Protein AF-A0A1S4D1E3-F1 (afdb_monomer)

Solvent-accessible surface area (backbone atoms only — not comparable to full-atom values): 11260 Å² total; per-residue (Å²): 138,87,89,73,85,88,54,98,86,65,47,96,82,46,50,74,61,60,46,76,24,39,40,33,31,62,68,46,58,66,89,50,59,44,69,70,51,46,42,59,69,38,51,84,65,31,48,71,73,46,65,38,72,46,28,68,67,60,74,40,59,63,40,41,38,34,35,25,40,30,53,71,85,51,87,80,72,60,55,46,78,46,76,47,86,46,100,89,50,77,79,43,66,49,73,46,51,48,44,79,45,75,76,74,40,61,14,85,77,67,33,38,72,74,34,40,62,93,70,32,65,71,57,53,49,54,55,49,53,56,53,51,54,55,58,54,51,66,70,70,60,83,69,88,90,90,78,75,79,67,60,54,59,53,50,52,51,52,53,53,49,51,53,50,52,51,51,50,54,50,52,49,52,54,51,52,51,51,53,51,53,52,54,53,57,65,70,77,111

Structure (mmCIF, N/CA/C/O backbone):
data_AF-A0A1S4D1E3-F1
#
_entry.id   AF-A0A1S4D1E3-F1
#
loop_
_atom_site.group_PDB
_atom_site.id
_atom_site.type_symbol
_atom_site.label_atom_id
_atom_site.label_alt_id
_atom_site.label_comp_id
_atom_site.label_asym_id
_atom_site.label_entity_id
_atom_site.label_seq_id
_atom_site.pdbx_PDB_ins_code
_atom_site.Cartn_x
_atom_site.Cartn_y
_atom_site.Cartn_z
_atom_site.occupancy
_atom_site.B_iso_or_equiv
_atom_site.auth_seq_id
_atom_site.auth_comp_id
_atom_site.auth_asym_id
_atom_site.auth_atom_id
_atom_site.pdbx_PDB_model_num
ATOM 1 N N . MET A 1 1 ? -21.454 0.440 -0.314 1.00 50.47 1 MET A N 1
ATOM 2 C CA . MET A 1 1 ? -21.337 -1.008 -0.046 1.00 50.47 1 MET A CA 1
ATOM 3 C C . MET A 1 1 ? -19.889 -1.400 -0.299 1.00 50.47 1 MET A C 1
ATOM 5 O O . MET A 1 1 ? -19.386 -1.075 -1.365 1.00 50.47 1 MET A O 1
ATOM 9 N N . TRP A 1 2 ? -19.190 -1.953 0.695 1.00 66.94 2 TRP A N 1
ATOM 10 C CA . TRP A 1 2 ? -17.788 -2.373 0.569 1.00 66.94 2 TRP A CA 1
ATOM 11 C C . TRP A 1 2 ? -17.747 -3.877 0.287 1.00 66.94 2 TRP A C 1
ATOM 13 O O . TRP A 1 2 ? -18.394 -4.641 1.000 1.00 66.94 2 TRP A O 1
ATOM 23 N N . LEU A 1 3 ? -17.029 -4.293 -0.756 1.00 74.62 3 LEU A N 1
ATOM 24 C CA . LEU A 1 3 ? -16.834 -5.704 -1.090 1.00 74.62 3 LEU A CA 1
ATOM 25 C C . LEU A 1 3 ? -15.517 -6.169 -0.465 1.00 74.62 3 LEU A C 1
ATOM 27 O O . LEU A 1 3 ? -14.468 -5.582 -0.725 1.00 74.62 3 LEU A O 1
ATOM 31 N N . GLN A 1 4 ? -15.579 -7.207 0.366 1.00 76.88 4 GLN A N 1
ATOM 32 C CA . GLN A 1 4 ? -14.405 -7.823 0.983 1.00 76.88 4 GLN A CA 1
ATOM 33 C C . GLN A 1 4 ? -14.234 -9.263 0.503 1.00 76.88 4 GLN A C 1
ATOM 35 O O . GLN A 1 4 ? -15.207 -9.923 0.136 1.00 76.88 4 GLN A O 1
ATOM 40 N N . LYS A 1 5 ? -12.987 -9.742 0.505 1.00 77.38 5 LYS A N 1
ATOM 41 C CA . LYS A 1 5 ? -12.663 -11.128 0.166 1.00 77.38 5 LYS A CA 1
ATOM 42 C C . LYS A 1 5 ? -13.384 -12.063 1.139 1.00 77.38 5 LYS A C 1
ATOM 44 O O . LYS A 1 5 ? -13.305 -11.872 2.352 1.00 77.38 5 LYS A O 1
ATOM 49 N N . TRP A 1 6 ? -14.088 -13.058 0.608 1.00 83.25 6 TRP A N 1
ATOM 50 C CA . TRP A 1 6 ? -14.742 -14.064 1.437 1.00 83.25 6 TRP A CA 1
ATOM 51 C C . TRP A 1 6 ? -13.693 -14.848 2.238 1.00 83.25 6 TRP A C 1
ATOM 53 O O . TRP A 1 6 ? -12.629 -15.188 1.718 1.00 83.25 6 TRP A O 1
ATOM 63 N N . SER A 1 7 ? -13.987 -15.116 3.510 1.00 78.19 7 SER A N 1
ATOM 64 C CA . SER A 1 7 ? -13.165 -15.973 4.364 1.00 78.19 7 SER A CA 1
ATOM 65 C C . SER A 1 7 ? -14.058 -16.802 5.293 1.00 78.19 7 SER A C 1
ATOM 67 O O . SER A 1 7 ? -15.125 -16.321 5.674 1.00 78.19 7 SER A O 1
ATOM 69 N N . PRO A 1 8 ? -13.639 -18.009 5.712 1.00 85.06 8 PRO A N 1
ATOM 70 C CA . PRO A 1 8 ? -14.416 -18.830 6.647 1.00 85.06 8 PRO A CA 1
ATOM 71 C C . PRO A 1 8 ? -14.658 -18.148 8.002 1.00 85.06 8 PRO A C 1
ATOM 73 O O . PRO A 1 8 ? -15.680 -18.365 8.639 1.00 85.06 8 PRO A O 1
ATOM 76 N N . ASN A 1 9 ? -13.736 -17.273 8.415 1.00 82.56 9 ASN A N 1
ATOM 77 C CA . ASN A 1 9 ? -13.803 -16.506 9.662 1.00 82.56 9 ASN A CA 1
ATOM 78 C C . ASN A 1 9 ? -14.479 -15.134 9.479 1.00 82.56 9 ASN A C 1
ATOM 80 O O . ASN A 1 9 ? -14.224 -14.205 10.250 1.00 82.56 9 ASN A O 1
ATOM 84 N N . PHE A 1 10 ? -15.290 -14.974 8.432 1.00 81.62 10 PHE A N 1
ATOM 85 C CA . PHE A 1 10 ? -15.967 -13.723 8.120 1.00 81.62 10 PHE A CA 1
ATOM 86 C C . PHE A 1 10 ? -16.966 -13.344 9.218 1.00 81.62 10 PHE A C 1
ATOM 88 O O . PHE A 1 10 ? -17.857 -14.115 9.569 1.00 81.62 10 PHE A O 1
ATOM 95 N N . LYS A 1 11 ? -16.842 -12.116 9.726 1.00 82.12 11 LYS A N 1
ATOM 96 C CA . LYS A 1 11 ? -17.776 -11.527 10.687 1.00 82.12 11 LYS A CA 1
ATOM 97 C C . LYS A 1 11 ? -18.456 -10.326 10.031 1.00 82.12 11 LYS A C 1
ATOM 99 O O . LYS A 1 11 ? -17.757 -9.366 9.736 1.00 82.12 11 LYS A O 1
ATOM 104 N N . PRO A 1 12 ? -19.788 -10.307 9.843 1.00 81.56 12 PRO A N 1
ATOM 105 C CA . PRO A 1 12 ? -20.487 -9.172 9.219 1.00 81.56 12 PRO A CA 1
ATOM 106 C C . PRO A 1 12 ? -20.263 -7.837 9.955 1.00 81.56 12 PRO A C 1
ATOM 108 O O . PRO A 1 12 ? -20.281 -6.747 9.373 1.00 81.56 12 PRO A O 1
ATOM 111 N N . GLU A 1 13 ? -20.027 -7.926 11.261 1.00 84.31 13 GLU A N 1
ATOM 112 C CA . GLU A 1 13 ? -19.802 -6.793 12.154 1.00 84.31 13 GLU A CA 1
ATOM 113 C C . GLU A 1 13 ? -18.415 -6.162 12.004 1.00 84.31 13 GLU A C 1
ATOM 115 O O . GLU A 1 13 ? -18.232 -5.010 12.382 1.00 84.31 13 GLU A O 1
ATOM 120 N N . GLU A 1 14 ? -17.456 -6.840 11.372 1.00 85.44 14 GLU A N 1
ATOM 121 C CA . GLU A 1 14 ? -16.070 -6.386 11.241 1.00 85.44 14 GLU A CA 1
ATOM 122 C C . GLU A 1 14 ? -15.642 -6.427 9.770 1.00 85.44 14 GLU A C 1
ATOM 124 O O . GLU A 1 14 ? -16.021 -7.308 9.004 1.00 85.44 14 GLU A O 1
ATOM 129 N N . ASP A 1 15 ? -14.865 -5.441 9.351 1.00 87.12 15 ASP A N 1
ATOM 130 C CA . ASP A 1 15 ? -14.251 -5.433 8.032 1.00 87.12 15 ASP A CA 1
ATOM 131 C C . ASP A 1 15 ? -12.804 -5.906 8.174 1.00 87.12 15 ASP A C 1
ATOM 133 O O . ASP A 1 15 ? -12.108 -5.556 9.133 1.00 87.12 15 ASP A O 1
ATOM 137 N N . LEU A 1 16 ? -12.321 -6.679 7.200 1.00 88.31 16 LEU A N 1
ATOM 138 C CA . LEU A 1 16 ? -10.915 -7.061 7.174 1.00 88.31 16 LEU A CA 1
ATOM 139 C C . LEU A 1 16 ? -10.019 -5.812 7.050 1.00 88.31 16 LEU A C 1
ATOM 141 O O . LEU A 1 16 ? -10.299 -4.924 6.242 1.00 88.31 16 LEU A O 1
ATOM 145 N N . PRO A 1 17 ? -8.885 -5.754 7.771 1.00 88.75 17 PRO A N 1
ATOM 146 C CA . PRO A 1 17 ? -7.928 -4.652 7.669 1.00 88.75 17 PRO A CA 1
ATOM 147 C C . PRO A 1 17 ? -7.098 -4.691 6.374 1.00 88.75 17 PRO A C 1
ATOM 149 O O . PRO A 1 17 ? -6.057 -4.043 6.285 1.00 88.75 17 PRO A O 1
ATOM 152 N N . VAL A 1 18 ? -7.512 -5.486 5.390 1.00 90.56 18 VAL A N 1
ATOM 153 C CA . VAL A 1 18 ? -6.832 -5.654 4.109 1.00 90.56 18 VAL A CA 1
ATOM 154 C C . VAL A 1 18 ? -7.661 -4.960 3.045 1.00 90.56 18 VAL A C 1
ATOM 156 O O . VAL A 1 18 ? -8.861 -5.212 2.928 1.00 90.56 18 VAL A O 1
ATOM 159 N N . ALA A 1 19 ? -7.024 -4.088 2.271 1.00 91.62 19 ALA A N 1
ATOM 160 C CA . ALA A 1 19 ? -7.696 -3.375 1.199 1.00 91.62 19 ALA A CA 1
ATOM 161 C C . ALA A 1 19 ? -6.838 -3.308 -0.068 1.00 91.62 19 ALA A C 1
ATOM 163 O O . ALA A 1 19 ? -5.624 -3.102 0.018 1.00 91.62 19 ALA A O 1
ATOM 164 N N . PRO A 1 20 ? -7.459 -3.428 -1.253 1.00 93.19 20 PRO A N 1
ATOM 165 C CA . PRO A 1 20 ? -6.758 -3.223 -2.506 1.00 93.19 20 PRO A CA 1
ATOM 166 C C . PRO A 1 20 ? -6.478 -1.728 -2.705 1.00 93.19 20 PRO A C 1
ATOM 168 O O . PRO A 1 20 ? -7.404 -0.924 -2.795 1.00 93.19 20 PRO A O 1
ATOM 171 N N . THR A 1 21 ? -5.203 -1.373 -2.810 1.00 94.31 21 THR A N 1
ATOM 172 C CA . THR A 1 21 ? -4.711 -0.000 -2.983 1.00 94.31 21 THR A CA 1
ATOM 173 C C . THR A 1 21 ? -3.878 0.091 -4.255 1.00 94.31 21 THR A C 1
ATOM 175 O O . THR A 1 21 ? -3.204 -0.869 -4.630 1.00 94.31 21 THR A O 1
ATOM 178 N N . TRP A 1 22 ? -3.922 1.234 -4.936 1.00 96.06 22 TRP A N 1
ATOM 179 C CA . TRP A 1 22 ? -3.039 1.488 -6.068 1.00 96.06 22 TRP A CA 1
ATOM 180 C C . TRP A 1 22 ? -1.681 1.981 -5.574 1.00 96.06 22 TRP A C 1
ATOM 182 O O . TRP A 1 22 ? -1.606 2.975 -4.858 1.00 96.06 22 TRP A O 1
ATOM 192 N N . VAL A 1 23 ? -0.619 1.293 -5.974 1.00 96.62 23 VAL A N 1
ATOM 193 C CA . VAL A 1 23 ? 0.774 1.670 -5.738 1.00 96.62 23 VAL A CA 1
ATOM 194 C C . VAL A 1 23 ? 1.381 2.107 -7.064 1.00 96.62 23 VAL A C 1
ATOM 196 O O . VAL A 1 23 ? 1.245 1.426 -8.081 1.00 96.62 23 VAL A O 1
ATOM 199 N N . LEU A 1 24 ? 2.006 3.273 -7.055 1.00 95.88 24 LEU A N 1
ATOM 200 C CA . LEU A 1 24 ? 2.626 3.923 -8.193 1.00 95.88 24 LEU A CA 1
ATOM 201 C C . LEU A 1 24 ? 4.143 3.898 -7.989 1.00 95.88 24 LEU A C 1
ATOM 203 O O . LEU A 1 24 ? 4.648 4.237 -6.918 1.00 95.88 24 LEU A O 1
ATOM 207 N N . LEU A 1 25 ? 4.851 3.506 -9.042 1.00 95.31 25 LEU A N 1
ATOM 208 C CA . LEU A 1 25 ? 6.304 3.408 -9.132 1.00 95.31 25 LEU A CA 1
ATOM 209 C C . LEU A 1 25 ? 6.790 4.430 -10.172 1.00 95.31 25 LEU A C 1
ATOM 211 O O . LEU A 1 25 ? 6.942 4.089 -11.352 1.00 95.31 25 LEU A O 1
ATOM 215 N N . PRO A 1 26 ? 6.948 5.710 -9.790 1.00 94.69 26 PRO A N 1
ATOM 216 C CA . PRO A 1 26 ? 7.454 6.733 -10.696 1.00 94.69 26 PRO A CA 1
ATOM 217 C C . PRO A 1 26 ? 8.922 6.467 -11.041 1.00 94.69 26 PRO A C 1
ATOM 219 O O . PRO A 1 26 ? 9.716 6.128 -10.164 1.00 94.69 26 PRO A O 1
ATOM 222 N N . GLY A 1 27 ? 9.284 6.638 -12.313 1.00 92.12 27 GLY A N 1
ATOM 223 C CA . GLY A 1 27 ? 10.670 6.507 -12.774 1.00 92.12 27 GLY A CA 1
ATOM 224 C C . GLY A 1 27 ? 11.228 5.082 -12.756 1.00 92.12 27 GLY A C 1
ATOM 225 O O . GLY A 1 27 ? 12.433 4.915 -12.918 1.00 92.12 27 GLY A O 1
ATOM 226 N N . LEU A 1 28 ? 10.381 4.060 -12.580 1.00 92.50 28 LEU A N 1
ATOM 227 C CA . LEU A 1 28 ? 10.820 2.669 -12.651 1.00 92.50 28 LEU A CA 1
ATOM 228 C C . LEU A 1 28 ? 11.380 2.375 -14.058 1.00 92.50 28 LEU A C 1
ATOM 230 O O . LEU A 1 28 ? 10.671 2.642 -15.036 1.00 92.50 28 LEU A O 1
ATOM 234 N N . PRO A 1 29 ? 12.592 1.804 -14.194 1.00 90.31 29 PRO A N 1
ATOM 235 C CA . PRO A 1 29 ? 13.171 1.464 -15.487 1.00 90.31 29 PRO A CA 1
ATOM 236 C C . PRO A 1 29 ? 12.239 0.582 -16.316 1.00 90.31 29 PRO A C 1
ATOM 238 O O . PRO A 1 29 ? 11.683 -0.394 -15.817 1.00 90.31 29 PRO A O 1
ATOM 241 N N . PHE A 1 30 ? 12.095 0.900 -17.602 1.00 89.00 30 PHE A N 1
ATOM 242 C CA . PHE A 1 30 ? 11.110 0.267 -18.485 1.00 89.00 30 PHE A CA 1
ATOM 243 C C . PHE A 1 30 ? 11.221 -1.266 -18.555 1.00 89.00 30 PHE A C 1
ATOM 245 O O . PHE A 1 30 ? 10.211 -1.967 -18.589 1.00 89.00 30 PHE A O 1
ATOM 252 N N . HIS A 1 31 ? 12.441 -1.810 -18.515 1.00 88.62 31 HIS A N 1
ATOM 253 C CA . HIS A 1 31 ? 12.672 -3.258 -18.523 1.00 88.62 31 HIS A CA 1
ATOM 254 C C . HIS A 1 31 ? 12.114 -3.963 -17.266 1.00 88.62 31 HIS A C 1
ATOM 256 O O . HIS A 1 31 ? 11.741 -5.136 -17.324 1.00 88.62 31 HIS A O 1
ATOM 262 N N . MET A 1 32 ? 11.965 -3.235 -16.152 1.00 89.94 32 MET A N 1
ATOM 263 C CA . MET A 1 32 ? 11.408 -3.733 -14.890 1.00 89.94 32 MET A CA 1
ATOM 264 C C . MET A 1 32 ? 9.881 -3.615 -14.805 1.00 89.94 32 MET A C 1
ATOM 266 O O . MET A 1 32 ? 9.303 -3.955 -13.778 1.00 89.94 32 MET A O 1
ATOM 270 N N . HIS A 1 33 ? 9.187 -3.17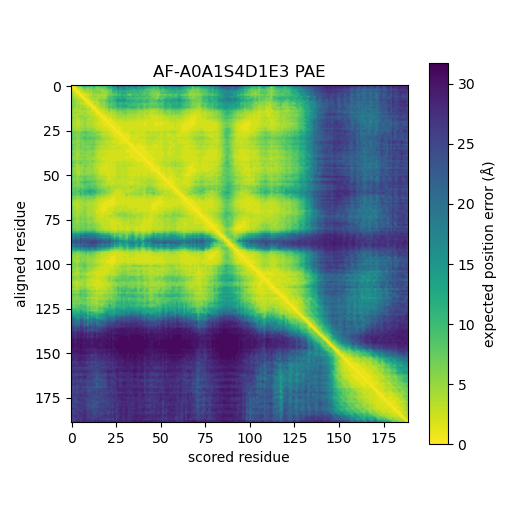3 -15.861 1.00 90.88 33 HIS A N 1
ATOM 271 C CA . HIS A 1 33 ? 7.714 -3.082 -15.864 1.00 90.88 33 HIS A CA 1
ATOM 272 C C . HIS A 1 33 ? 7.026 -4.450 -15.998 1.00 90.88 33 HIS A C 1
ATOM 274 O O . HIS A 1 33 ? 5.801 -4.549 -15.947 1.00 90.88 33 HIS A O 1
ATOM 280 N N . THR A 1 34 ? 7.804 -5.521 -16.148 1.00 91.12 34 THR A N 1
ATOM 281 C CA . THR A 1 34 ? 7.302 -6.894 -16.217 1.00 91.12 34 THR A CA 1
ATOM 282 C C . THR A 1 34 ? 6.732 -7.341 -14.870 1.00 91.12 34 THR A C 1
ATOM 284 O O . THR A 1 34 ? 7.307 -7.066 -13.816 1.00 91.12 34 THR A O 1
ATOM 287 N N . TRP A 1 35 ? 5.640 -8.112 -14.906 1.00 92.75 35 TRP A N 1
ATOM 288 C CA . TRP A 1 35 ? 4.960 -8.639 -13.716 1.00 92.75 35 TRP A CA 1
ATOM 289 C C . TRP A 1 35 ? 5.908 -9.266 -12.683 1.00 92.75 35 TRP A C 1
ATOM 291 O O . TRP A 1 35 ? 5.752 -9.020 -11.491 1.00 92.75 35 TRP A O 1
ATOM 301 N N . ASN A 1 36 ? 6.917 -10.022 -13.126 1.00 92.62 36 ASN A N 1
ATOM 302 C CA . ASN A 1 36 ? 7.860 -10.702 -12.236 1.00 92.62 36 ASN A CA 1
ATOM 303 C C . ASN A 1 36 ? 8.672 -9.724 -11.373 1.00 92.62 36 ASN A C 1
ATOM 305 O O . ASN A 1 36 ? 8.719 -9.896 -10.157 1.00 92.62 36 ASN A O 1
ATOM 309 N N . TYR A 1 37 ? 9.252 -8.681 -11.974 1.00 92.19 37 TYR A N 1
ATOM 310 C CA . TYR A 1 37 ? 10.031 -7.672 -11.247 1.00 92.19 37 TYR A CA 1
ATOM 311 C C . TYR A 1 37 ? 9.145 -6.861 -10.313 1.00 92.19 37 TYR A C 1
ATOM 313 O O . TYR A 1 37 ? 9.430 -6.719 -9.127 1.00 92.19 37 TYR A O 1
ATOM 321 N N . VAL A 1 38 ? 8.013 -6.387 -10.827 1.00 93.25 38 VAL A N 1
ATOM 322 C CA . VAL A 1 38 ? 7.094 -5.566 -10.043 1.00 93.25 38 VAL A CA 1
ATOM 323 C C . VAL A 1 38 ? 6.530 -6.338 -8.850 1.00 93.25 38 VAL A C 1
ATOM 325 O O . VAL A 1 38 ? 6.399 -5.787 -7.756 1.00 93.25 38 VAL A O 1
ATOM 328 N N . LYS A 1 39 ? 6.251 -7.635 -9.030 1.00 94.06 39 LYS A N 1
ATOM 329 C CA . LYS A 1 39 ? 5.815 -8.511 -7.945 1.00 94.06 39 LYS A CA 1
ATOM 330 C C . LYS A 1 39 ? 6.881 -8.643 -6.858 1.00 94.06 39 LYS A C 1
ATOM 332 O O . LYS A 1 39 ? 6.532 -8.613 -5.681 1.00 94.06 39 LYS A O 1
ATOM 337 N N . GLN A 1 40 ? 8.153 -8.771 -7.234 1.00 93.38 40 GLN A N 1
ATOM 338 C CA . GLN A 1 40 ? 9.259 -8.844 -6.277 1.00 93.38 40 GLN A CA 1
ATOM 339 C C . GLN A 1 40 ? 9.423 -7.531 -5.508 1.00 93.38 40 GLN A C 1
ATOM 341 O O . GLN A 1 40 ? 9.422 -7.555 -4.279 1.00 93.38 40 GLN A O 1
ATOM 346 N N . ILE A 1 41 ? 9.445 -6.390 -6.206 1.00 93.25 41 ILE A N 1
ATOM 347 C CA . ILE A 1 41 ? 9.576 -5.056 -5.593 1.00 93.25 41 ILE A CA 1
ATOM 348 C C . ILE A 1 41 ? 8.457 -4.819 -4.566 1.00 93.25 41 ILE A C 1
ATOM 350 O O . ILE A 1 41 ? 8.704 -4.376 -3.444 1.00 93.25 41 ILE A O 1
ATOM 354 N N . LEU A 1 42 ? 7.215 -5.151 -4.931 1.00 94.81 42 LEU A N 1
ATOM 355 C CA . LEU A 1 42 ? 6.035 -4.886 -4.106 1.00 94.81 42 LEU A CA 1
ATOM 356 C C . LEU A 1 42 ? 5.716 -5.985 -3.083 1.00 94.81 42 LEU A C 1
ATOM 358 O O . LEU A 1 42 ? 4.801 -5.801 -2.279 1.00 94.81 42 LEU A O 1
ATOM 362 N N . SER A 1 43 ? 6.465 -7.091 -3.064 1.00 92.94 43 SER A N 1
ATOM 363 C CA . SER A 1 43 ? 6.287 -8.168 -2.077 1.00 92.94 43 SER A CA 1
ATOM 364 C C . SER A 1 43 ? 6.452 -7.684 -0.629 1.00 92.94 43 SER A C 1
ATOM 366 O O . SER A 1 43 ? 5.772 -8.166 0.275 1.00 92.94 43 SER A O 1
ATOM 368 N N . SER A 1 44 ? 7.309 -6.680 -0.418 1.00 90.88 44 SER A N 1
ATOM 369 C CA . SER A 1 44 ? 7.541 -6.031 0.878 1.00 90.88 44 SER A CA 1
ATOM 370 C C . SER A 1 44 ? 6.356 -5.171 1.341 1.00 90.88 44 SER A C 1
ATOM 372 O O . SER A 1 44 ? 6.140 -4.993 2.540 1.00 90.88 44 SER A O 1
ATOM 374 N N . VAL A 1 45 ? 5.564 -4.659 0.395 1.00 93.50 45 VAL A N 1
ATOM 375 C CA . VAL A 1 45 ? 4.419 -3.771 0.636 1.00 93.50 45 VAL A CA 1
ATOM 376 C C . VAL A 1 45 ? 3.154 -4.576 0.936 1.00 93.50 45 VAL A C 1
ATOM 378 O O . VAL A 1 45 ? 2.374 -4.226 1.825 1.00 93.50 45 VAL A O 1
ATOM 381 N N . GLY A 1 46 ? 2.923 -5.652 0.184 1.00 94.25 46 GLY A N 1
ATOM 382 C CA . GLY A 1 46 ? 1.706 -6.448 0.276 1.00 94.25 46 GLY A CA 1
ATOM 383 C C . GLY A 1 46 ? 1.629 -7.527 -0.796 1.00 94.25 46 GLY A C 1
ATOM 384 O O . GLY A 1 46 ? 2.647 -8.021 -1.265 1.00 94.25 46 GLY A O 1
ATOM 385 N N . THR A 1 47 ? 0.409 -7.907 -1.182 1.00 94.88 47 THR A N 1
ATOM 386 C CA . THR A 1 47 ? 0.185 -8.906 -2.242 1.00 94.88 47 THR A CA 1
ATOM 387 C C . THR A 1 47 ? -0.204 -8.214 -3.548 1.00 94.88 47 THR A C 1
ATOM 389 O O . THR A 1 47 ? -1.310 -7.674 -3.637 1.00 94.88 47 THR A O 1
ATOM 392 N N . PRO A 1 48 ? 0.668 -8.190 -4.571 1.00 95.62 48 PRO A N 1
ATOM 393 C CA . PRO A 1 48 ? 0.339 -7.625 -5.876 1.00 95.62 48 PRO A CA 1
ATOM 394 C C . PRO A 1 48 ? -0.786 -8.423 -6.539 1.00 95.62 48 PRO A C 1
ATOM 396 O O . PRO A 1 48 ? -0.731 -9.650 -6.593 1.00 95.62 48 PRO A O 1
ATOM 399 N N . LEU A 1 49 ? -1.796 -7.722 -7.051 1.00 93.94 49 LEU A N 1
ATOM 400 C CA . LEU A 1 49 ? -2.966 -8.309 -7.703 1.00 93.94 49 LEU A CA 1
ATOM 401 C C . LEU A 1 49 ? -2.903 -8.175 -9.220 1.00 93.94 49 LEU A C 1
ATOM 403 O O 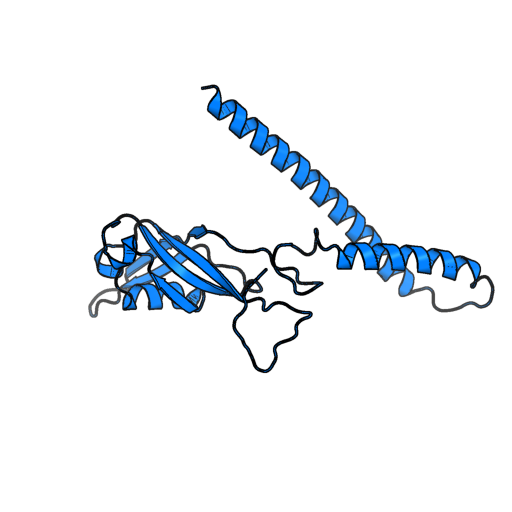. LEU A 1 49 ? -3.039 -9.165 -9.930 1.00 93.94 49 LEU A O 1
ATOM 407 N N . VAL A 1 50 ? -2.750 -6.945 -9.718 1.00 94.12 50 VAL A N 1
ATOM 408 C CA . VAL A 1 50 ? -2.846 -6.665 -11.154 1.00 94.12 50 VAL A CA 1
ATOM 409 C C . VAL A 1 50 ? -2.132 -5.367 -11.526 1.00 94.12 50 VAL A C 1
ATOM 411 O O . VAL A 1 50 ? -2.127 -4.410 -10.749 1.00 94.12 50 VAL A O 1
ATOM 414 N N . LEU A 1 51 ? -1.541 -5.335 -12.719 1.00 94.31 51 LEU A N 1
ATOM 415 C CA . LEU A 1 51 ? -1.019 -4.122 -13.354 1.00 94.31 51 LEU A CA 1
ATOM 416 C C . LEU A 1 51 ? -2.174 -3.282 -13.916 1.00 94.31 51 LEU A C 1
ATOM 418 O O . LEU A 1 51 ? -3.189 -3.828 -14.347 1.00 94.31 51 LEU A O 1
ATOM 422 N N . ASP A 1 52 ? -2.033 -1.958 -13.941 1.00 94.25 52 ASP A N 1
ATOM 423 C CA . ASP A 1 52 ? -2.957 -1.134 -14.723 1.00 94.25 52 ASP A CA 1
ATOM 424 C C . ASP A 1 52 ? -2.779 -1.396 -16.233 1.00 94.25 52 ASP A C 1
ATOM 426 O O . ASP A 1 52 ? -1.758 -1.929 -16.676 1.00 94.25 52 ASP A O 1
ATOM 430 N N . ALA A 1 53 ? -3.774 -1.018 -17.037 1.00 93.12 53 ALA A N 1
ATOM 431 C CA . ALA A 1 53 ? -3.758 -1.274 -18.476 1.00 93.12 53 ALA A CA 1
ATOM 432 C C . ALA A 1 53 ? -2.586 -0.598 -19.217 1.00 93.12 53 ALA A C 1
ATOM 434 O O . ALA A 1 53 ? -2.043 -1.178 -20.153 1.00 93.12 53 ALA A O 1
ATOM 435 N N . ALA A 1 54 ? -2.168 0.600 -18.800 1.00 90.19 54 ALA A N 1
ATOM 436 C CA . ALA A 1 54 ? -1.064 1.334 -19.419 1.00 90.19 54 ALA A CA 1
ATOM 437 C C . ALA A 1 54 ? 0.309 0.760 -19.036 1.00 90.19 54 ALA A C 1
ATOM 439 O O . ALA A 1 54 ? 1.240 0.771 -19.839 1.00 90.19 54 ALA A O 1
ATOM 440 N N . SER A 1 55 ? 0.420 0.225 -17.824 1.00 89.62 55 SER A N 1
ATOM 441 C CA . SER A 1 55 ? 1.616 -0.425 -17.288 1.00 89.62 55 SER A CA 1
ATOM 442 C C . SER A 1 55 ? 1.775 -1.815 -17.898 1.00 89.62 55 SER A C 1
ATOM 444 O O . SER A 1 55 ? 2.854 -2.177 -18.355 1.00 89.62 55 SER A O 1
ATOM 446 N N . TYR A 1 56 ? 0.673 -2.565 -18.003 1.00 90.88 56 TYR A N 1
ATOM 447 C CA . TYR A 1 56 ? 0.624 -3.850 -18.698 1.00 90.88 56 TYR A CA 1
ATOM 448 C C . TYR A 1 56 ? 0.915 -3.700 -20.197 1.00 90.88 56 TYR A C 1
ATOM 450 O O . TYR A 1 56 ? 1.761 -4.404 -20.745 1.00 90.88 56 TYR A O 1
ATOM 458 N N . GLY A 1 57 ? 0.262 -2.735 -20.852 1.00 90.25 57 GLY A N 1
ATOM 459 C CA . GLY A 1 57 ? 0.484 -2.404 -22.260 1.00 90.25 57 GLY A CA 1
ATOM 460 C C . GLY A 1 57 ? 1.794 -1.664 -22.529 1.00 90.25 57 GLY A C 1
ATOM 461 O O . GLY A 1 57 ? 2.095 -1.387 -23.687 1.00 90.25 57 GLY A O 1
ATOM 462 N N . ARG A 1 58 ? 2.572 -1.335 -21.486 1.00 86.31 58 ARG A N 1
ATOM 463 C CA . ARG A 1 58 ? 3.844 -0.603 -21.579 1.00 86.31 58 ARG A CA 1
ATOM 464 C C . ARG A 1 58 ? 3.741 0.721 -22.356 1.00 86.31 58 ARG A C 1
ATOM 466 O O . ARG A 1 58 ? 4.718 1.191 -22.930 1.00 86.31 58 ARG A O 1
ATOM 473 N N . THR A 1 59 ? 2.569 1.354 -22.344 1.00 90.69 59 THR A N 1
ATOM 474 C CA . THR A 1 59 ? 2.304 2.627 -23.035 1.00 90.69 59 THR A CA 1
ATOM 475 C C . THR A 1 59 ? 2.708 3.843 -22.204 1.00 90.69 59 THR A C 1
ATOM 477 O O . THR A 1 59 ? 2.837 4.943 -22.739 1.00 90.69 59 THR A O 1
ATOM 480 N N . ARG A 1 60 ? 2.943 3.659 -20.896 1.00 89.12 60 ARG A N 1
ATOM 481 C CA . 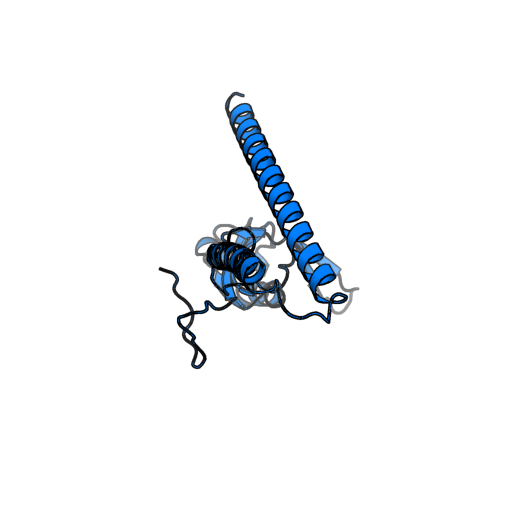ARG A 1 60 ? 3.382 4.714 -19.976 1.00 89.12 60 ARG A CA 1
ATOM 482 C C . ARG A 1 60 ? 4.729 4.372 -19.319 1.00 89.12 60 ARG A C 1
ATOM 484 O O . ARG A 1 60 ? 4.758 3.921 -18.179 1.00 89.12 60 ARG A O 1
ATOM 491 N N . PRO A 1 61 ? 5.864 4.634 -19.987 1.00 86.81 61 PRO A N 1
ATOM 492 C CA . PRO A 1 61 ? 7.184 4.263 -19.469 1.00 86.81 61 PRO A CA 1
ATOM 493 C C . PRO A 1 61 ? 7.611 5.057 -18.223 1.00 86.81 61 PRO A C 1
ATOM 495 O O . PRO A 1 61 ? 8.444 4.589 -17.458 1.00 86.81 61 PRO A O 1
ATOM 498 N N . SER A 1 62 ? 7.034 6.239 -17.982 1.00 90.62 62 SER A N 1
ATOM 499 C CA . SER A 1 62 ? 7.409 7.109 -16.856 1.00 90.62 62 SER A CA 1
ATOM 500 C C . SER A 1 62 ? 6.877 6.659 -15.492 1.00 90.62 62 SER A C 1
ATOM 502 O O . SER A 1 62 ? 7.361 7.129 -14.460 1.00 90.62 62 SER A O 1
ATOM 504 N N . MET A 1 63 ? 5.867 5.787 -15.459 1.00 91.88 63 MET A N 1
ATOM 505 C CA . MET A 1 63 ? 5.250 5.321 -14.220 1.00 91.88 63 MET A CA 1
ATOM 506 C C . MET A 1 63 ? 4.628 3.948 -14.429 1.00 91.88 63 MET A C 1
ATOM 508 O O . MET A 1 63 ? 3.770 3.792 -15.294 1.00 91.88 63 MET A O 1
ATOM 512 N N . SER A 1 64 ? 4.972 3.009 -13.551 1.00 93.56 64 SER A N 1
ATOM 513 C CA . SER A 1 64 ? 4.241 1.750 -13.427 1.00 93.56 64 SER A CA 1
ATOM 514 C C . SER A 1 64 ? 3.224 1.839 -12.287 1.00 93.56 64 SER A C 1
ATOM 516 O O . SER A 1 64 ? 3.538 2.342 -11.207 1.00 93.56 64 SER A O 1
ATOM 518 N N . LYS A 1 65 ? 1.989 1.392 -12.520 1.00 95.19 65 LYS A N 1
ATOM 519 C CA . LYS A 1 65 ? 0.878 1.447 -11.562 1.00 95.19 65 LYS A CA 1
ATOM 520 C C . LYS A 1 65 ? 0.285 0.062 -11.350 1.00 95.19 65 LYS A C 1
ATOM 522 O O . LYS A 1 65 ? -0.071 -0.633 -12.301 1.00 95.19 65 LYS A O 1
ATOM 527 N N . ILE A 1 66 ? 0.165 -0.329 -10.083 1.00 96.19 66 ILE A N 1
ATOM 528 C CA . ILE A 1 66 ? -0.156 -1.698 -9.671 1.00 96.19 66 ILE A CA 1
ATOM 529 C C . ILE A 1 66 ? -1.163 -1.688 -8.541 1.00 96.19 66 ILE A C 1
ATOM 531 O O . ILE A 1 66 ? -1.078 -0.886 -7.617 1.00 96.19 66 ILE A O 1
ATOM 535 N N . ARG A 1 67 ? -2.120 -2.607 -8.592 1.00 95.75 67 ARG A N 1
ATOM 536 C CA . ARG A 1 67 ? -3.061 -2.846 -7.505 1.00 95.75 67 ARG A CA 1
ATOM 537 C C . ARG A 1 67 ? -2.465 -3.863 -6.539 1.00 95.75 67 ARG A C 1
ATOM 539 O O . ARG A 1 67 ? -2.137 -4.969 -6.955 1.00 95.75 67 ARG A O 1
ATOM 546 N N . VAL A 1 68 ? -2.357 -3.507 -5.265 1.00 95.75 68 VAL A N 1
ATOM 547 C CA . VAL A 1 68 ? -1.761 -4.337 -4.207 1.00 95.75 68 VAL A CA 1
ATOM 548 C C . VAL A 1 68 ? -2.746 -4.462 -3.049 1.00 95.75 68 VAL A C 1
ATOM 550 O O . VAL A 1 68 ? -3.309 -3.462 -2.604 1.00 95.75 68 VAL A O 1
ATOM 553 N N . GLU A 1 69 ? -2.964 -5.673 -2.538 1.00 94.31 69 GLU A N 1
ATOM 554 C CA . GLU A 1 69 ? -3.623 -5.866 -1.243 1.00 94.31 69 GLU A CA 1
ATOM 555 C C . GLU A 1 69 ? -2.651 -5.482 -0.133 1.00 94.31 69 GLU A C 1
ATOM 557 O O . GLU A 1 69 ? -1.650 -6.164 0.099 1.00 94.31 69 GLU A O 1
ATOM 562 N N . VAL A 1 70 ? -2.954 -4.381 0.551 1.00 94.50 70 VAL A N 1
ATOM 563 C CA . VAL A 1 70 ? -2.140 -3.863 1.651 1.00 94.50 70 VAL A CA 1
ATOM 564 C C . VAL A 1 70 ? -2.847 -4.069 2.981 1.00 94.50 70 VAL A C 1
ATOM 566 O O . VAL A 1 70 ? -4.075 -3.998 3.075 1.00 94.50 70 VAL A O 1
ATOM 569 N N . ASN A 1 71 ? -2.062 -4.311 4.029 1.00 92.62 71 ASN A N 1
ATOM 570 C CA . ASN A 1 71 ? -2.569 -4.413 5.390 1.00 92.62 71 ASN A CA 1
ATOM 571 C C . ASN A 1 71 ? -2.535 -3.036 6.066 1.00 92.62 71 ASN A C 1
ATOM 573 O O . ASN A 1 71 ? -1.467 -2.524 6.388 1.00 92.62 71 ASN A O 1
ATOM 577 N N . LEU A 1 72 ? -3.710 -2.476 6.341 1.00 91.12 72 LEU A N 1
ATOM 578 C CA . LEU A 1 72 ? -3.899 -1.137 6.909 1.00 91.12 72 LEU A CA 1
ATOM 579 C C . LEU A 1 72 ? -3.507 -1.037 8.393 1.00 91.12 72 LEU A C 1
ATOM 581 O O . LEU A 1 72 ? -3.502 0.054 8.964 1.00 91.12 72 LEU A O 1
ATOM 585 N N . LEU A 1 73 ? -3.208 -2.163 9.050 1.00 89.56 73 LEU A N 1
ATOM 586 C CA . LEU A 1 73 ? -2.659 -2.167 10.408 1.00 89.56 73 LEU A CA 1
ATOM 587 C C . LEU A 1 73 ? -1.153 -1.909 10.428 1.00 89.56 73 LEU A C 1
ATOM 589 O O . LEU A 1 73 ? -0.644 -1.473 11.464 1.00 89.56 73 LEU A O 1
ATOM 593 N N . LYS A 1 74 ? -0.460 -2.191 9.320 1.00 90.19 74 LYS A N 1
ATOM 594 C CA . LYS A 1 74 ? 0.982 -1.997 9.177 1.00 90.19 74 LYS A CA 1
ATOM 595 C C . LYS A 1 74 ? 1.266 -0.623 8.556 1.00 90.19 74 LYS A C 1
ATOM 597 O O . LYS A 1 74 ? 0.469 -0.150 7.745 1.00 90.19 74 LYS A O 1
ATOM 602 N N . PRO A 1 75 ? 2.374 0.037 8.935 1.00 90.81 75 PRO A N 1
ATOM 603 C CA . PRO A 1 75 ? 2.820 1.225 8.221 1.00 90.81 75 PRO A CA 1
ATOM 604 C C . PRO A 1 75 ? 3.163 0.853 6.775 1.00 90.81 75 PRO A C 1
ATOM 606 O O . PRO A 1 75 ? 3.749 -0.200 6.524 1.00 90.81 75 PRO A O 1
ATOM 609 N N . LEU A 1 76 ? 2.780 1.712 5.833 1.00 92.62 76 LEU A N 1
ATOM 610 C CA . LEU A 1 76 ? 3.111 1.541 4.422 1.00 92.62 76 LEU A CA 1
ATOM 611 C C . LEU A 1 76 ? 4.497 2.152 4.161 1.00 92.62 76 LEU A C 1
ATOM 613 O O . LEU A 1 76 ? 4.710 3.300 4.554 1.00 92.62 76 LEU A O 1
ATOM 617 N N . PRO A 1 77 ? 5.433 1.426 3.528 1.00 94.12 77 PRO A N 1
ATOM 618 C CA . PRO A 1 77 ? 6.763 1.951 3.228 1.00 94.12 77 PRO A CA 1
ATOM 619 C C . PRO A 1 77 ? 6.695 3.051 2.161 1.00 94.12 77 PRO A C 1
ATOM 621 O O . PRO A 1 77 ? 5.943 2.936 1.197 1.00 94.12 77 PRO A O 1
ATOM 624 N N . GLU A 1 78 ? 7.488 4.110 2.303 1.00 95.00 78 GLU A N 1
ATOM 625 C CA . GLU A 1 78 ? 7.543 5.214 1.325 1.00 95.00 78 GLU A CA 1
ATOM 626 C C . GLU A 1 78 ? 8.504 4.930 0.161 1.00 95.00 78 GLU A C 1
ATOM 628 O O . GLU A 1 78 ? 8.416 5.552 -0.899 1.00 95.00 78 GLU A O 1
ATOM 633 N N . SER A 1 79 ? 9.420 3.982 0.344 1.00 94.69 79 SER A N 1
ATOM 634 C CA . SER A 1 79 ? 10.387 3.562 -0.661 1.00 94.69 79 SER A CA 1
ATOM 635 C C . SER A 1 79 ? 10.841 2.120 -0.433 1.00 94.69 79 SER A C 1
ATOM 637 O O . SER A 1 79 ? 10.673 1.564 0.653 1.00 94.69 79 SER A O 1
ATOM 639 N N . VAL A 1 80 ? 11.402 1.510 -1.477 1.00 93.88 80 VAL A N 1
ATOM 640 C CA . VAL A 1 80 ? 11.981 0.162 -1.465 1.00 93.88 80 VAL A CA 1
ATOM 641 C C . VAL A 1 80 ? 13.351 0.222 -2.127 1.00 93.88 80 VAL A C 1
ATOM 643 O O . VAL A 1 80 ? 13.494 0.813 -3.195 1.00 93.88 80 VAL A O 1
ATOM 646 N N . PHE A 1 81 ? 14.358 -0.379 -1.499 1.00 92.00 81 PHE A N 1
ATOM 647 C CA . PHE A 1 81 ? 15.675 -0.532 -2.108 1.00 92.00 81 PHE A CA 1
ATOM 648 C C . PHE A 1 81 ? 15.665 -1.718 -3.074 1.00 92.00 81 PHE A C 1
ATOM 650 O O . PHE A 1 81 ? 15.229 -2.809 -2.709 1.00 92.00 81 PHE A O 1
ATOM 657 N N . ILE A 1 82 ? 16.117 -1.489 -4.304 1.00 90.12 82 ILE A N 1
ATOM 658 C CA . ILE A 1 82 ? 16.253 -2.509 -5.340 1.00 90.12 82 ILE A CA 1
ATOM 659 C C . ILE A 1 82 ? 17.747 -2.753 -5.521 1.00 90.12 82 ILE A C 1
ATOM 661 O O . ILE A 1 82 ? 18.448 -1.876 -6.029 1.00 90.12 82 ILE A O 1
ATOM 665 N N . SER A 1 83 ? 18.216 -3.927 -5.098 1.00 85.69 83 SER A N 1
ATOM 666 C CA . SER A 1 83 ? 19.573 -4.387 -5.377 1.00 85.69 83 SER A CA 1
ATOM 667 C C . SER A 1 83 ? 19.662 -4.951 -6.793 1.00 85.69 83 SER A C 1
ATOM 669 O O . SER A 1 83 ? 18.750 -5.619 -7.282 1.00 85.69 83 SER A O 1
ATOM 671 N N . GLN A 1 84 ? 20.775 -4.666 -7.451 1.00 78.81 84 GLN A N 1
ATOM 672 C CA . GLN A 1 84 ? 21.214 -5.308 -8.675 1.00 78.81 84 GLN A CA 1
ATOM 673 C C . GLN A 1 84 ? 22.467 -6.100 -8.317 1.00 78.81 84 GLN A C 1
ATOM 675 O O . GLN A 1 84 ? 23.519 -5.534 -8.027 1.00 78.81 84 GLN A O 1
ATOM 680 N N . GLU A 1 85 ? 22.326 -7.418 -8.269 1.00 73.75 85 GLU A N 1
ATOM 681 C CA . GLU A 1 85 ? 23.463 -8.309 -8.077 1.00 73.75 85 GLU A CA 1
ATOM 682 C C . GLU A 1 85 ? 24.096 -8.577 -9.442 1.00 73.75 85 GLU A C 1
ATOM 684 O O . GLU A 1 85 ? 23.439 -9.070 -10.360 1.00 73.75 85 GLU A O 1
ATOM 689 N N . TYR A 1 86 ? 25.369 -8.217 -9.568 1.00 71.75 86 TYR A N 1
ATOM 690 C CA . TYR A 1 86 ? 26.233 -8.606 -10.675 1.00 71.75 86 TYR A CA 1
ATOM 691 C C . TYR A 1 86 ? 27.342 -9.478 -10.078 1.00 71.75 86 TYR A C 1
ATOM 693 O O . TYR A 1 86 ? 27.913 -9.088 -9.061 1.00 71.75 86 TYR A O 1
ATOM 701 N N . ASP A 1 87 ? 27.636 -10.632 -10.689 1.00 70.12 87 ASP A N 1
ATOM 702 C CA . ASP A 1 87 ? 28.587 -11.634 -10.158 1.00 70.12 87 ASP A CA 1
ATOM 703 C C . ASP A 1 87 ? 29.957 -11.037 -9.780 1.00 70.12 87 ASP A C 1
ATOM 705 O O . ASP A 1 87 ? 30.575 -11.457 -8.804 1.00 70.12 87 ASP A O 1
ATOM 709 N N . ASP A 1 88 ? 30.396 -10.004 -10.504 1.00 71.31 88 ASP A N 1
ATOM 710 C CA . ASP A 1 88 ? 31.739 -9.426 -10.385 1.00 71.31 88 ASP A CA 1
ATOM 711 C C . ASP A 1 88 ? 31.753 -7.991 -9.823 1.00 71.31 88 ASP A C 1
ATOM 713 O O . ASP A 1 88 ? 32.702 -7.234 -10.045 1.00 71.31 88 ASP A O 1
ATOM 717 N N . SER A 1 89 ? 30.699 -7.541 -9.135 1.00 63.88 89 SER A N 1
ATOM 718 C CA . SER A 1 89 ? 30.652 -6.178 -8.583 1.00 63.88 89 SER A CA 1
ATOM 719 C C . SER A 1 89 ? 29.974 -6.098 -7.215 1.00 63.88 89 SER A C 1
ATOM 721 O O . SER A 1 89 ? 29.144 -6.944 -6.882 1.00 63.88 89 SER A O 1
ATOM 723 N N . PRO A 1 90 ? 30.315 -5.080 -6.395 1.00 73.75 90 PRO A N 1
ATOM 724 C CA . PRO A 1 90 ? 29.591 -4.821 -5.158 1.00 73.75 90 PRO A CA 1
ATOM 725 C C . PRO A 1 90 ? 28.092 -4.682 -5.457 1.00 73.75 90 PRO A C 1
ATOM 727 O O . PRO A 1 90 ? 27.753 -4.198 -6.540 1.00 73.75 90 PRO A O 1
ATOM 730 N N . PRO A 1 91 ? 27.201 -5.058 -4.522 1.00 68.44 91 PRO A N 1
ATOM 731 C CA . PRO A 1 91 ? 25.766 -4.899 -4.710 1.00 68.44 91 PRO A CA 1
ATOM 732 C C . PRO A 1 91 ? 25.447 -3.415 -4.906 1.00 68.44 91 PRO A C 1
ATOM 734 O O . PRO A 1 91 ? 25.408 -2.639 -3.949 1.00 68.44 91 PRO A O 1
ATOM 737 N N . ASP A 1 92 ? 25.253 -3.027 -6.162 1.00 81.06 92 ASP A N 1
ATOM 738 C CA . ASP A 1 92 ? 24.784 -1.704 -6.541 1.00 81.06 92 ASP A CA 1
ATOM 739 C C . ASP A 1 92 ? 23.256 -1.720 -6.544 1.00 81.06 92 ASP A C 1
ATOM 741 O O . ASP A 1 92 ? 22.607 -2.761 -6.668 1.00 81.06 92 ASP A O 1
ATOM 745 N N . GLY A 1 93 ? 22.639 -0.569 -6.343 1.00 86.12 93 GLY A N 1
ATOM 746 C CA . GLY A 1 93 ? 21.198 -0.499 -6.248 1.00 86.12 93 GLY A CA 1
ATOM 747 C C . GLY A 1 93 ? 20.692 0.912 -6.081 1.00 86.12 93 GLY A C 1
ATOM 748 O O . GLY A 1 93 ? 21.422 1.858 -5.795 1.00 86.12 93 GLY A O 1
ATOM 749 N N . TYR A 1 94 ? 19.387 1.055 -6.245 1.00 90.00 94 TYR A N 1
ATOM 750 C CA . TYR A 1 94 ? 18.737 2.344 -6.093 1.00 90.00 94 TYR A CA 1
ATOM 751 C C . TYR A 1 94 ? 17.474 2.221 -5.256 1.00 90.00 94 TYR A C 1
ATOM 753 O O . TYR A 1 94 ? 16.838 1.172 -5.144 1.00 90.00 94 TYR A O 1
ATOM 761 N N . THR A 1 95 ? 17.103 3.338 -4.641 1.00 93.31 95 THR A N 1
ATOM 762 C CA . THR A 1 95 ? 15.888 3.427 -3.836 1.00 93.31 95 THR A CA 1
ATOM 763 C C . THR A 1 95 ? 14.722 3.836 -4.727 1.00 93.31 95 THR A C 1
ATOM 765 O O . THR A 1 95 ? 14.641 4.975 -5.184 1.00 93.31 95 THR A O 1
ATOM 768 N N . GLN A 1 96 ? 13.794 2.914 -4.962 1.00 94.81 96 GLN A N 1
A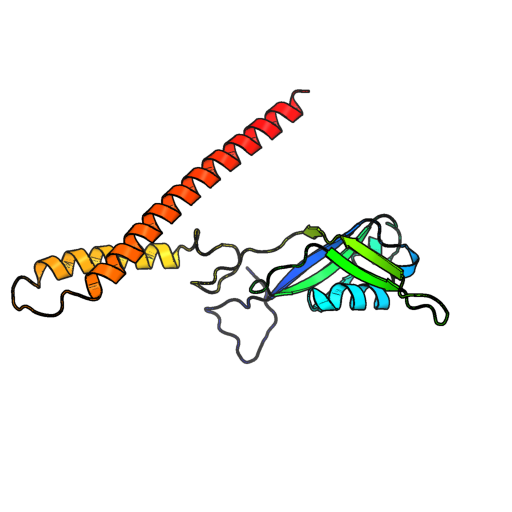TOM 769 C CA . GLN A 1 96 ? 12.548 3.184 -5.662 1.00 94.81 96 GLN A CA 1
ATOM 770 C C . GLN A 1 96 ? 11.547 3.838 -4.710 1.00 94.81 96 GLN A C 1
ATOM 772 O O . GLN A 1 96 ? 11.129 3.248 -3.715 1.00 94.81 96 GLN A O 1
ATOM 777 N N . LYS A 1 97 ? 11.111 5.054 -5.040 1.00 95.62 97 LYS A N 1
ATOM 778 C CA . LYS A 1 97 ? 10.029 5.735 -4.322 1.00 95.62 97 LYS A CA 1
ATOM 779 C C . LYS A 1 97 ? 8.683 5.065 -4.616 1.00 95.62 97 LYS A C 1
ATOM 781 O O . LYS A 1 97 ? 8.417 4.702 -5.763 1.00 95.62 97 LYS A O 1
ATOM 786 N N . LEU A 1 98 ? 7.835 4.952 -3.597 1.00 96.19 98 LEU A N 1
ATOM 787 C CA . LEU A 1 98 ? 6.467 4.457 -3.694 1.00 96.19 98 LEU A CA 1
ATOM 788 C C . LEU A 1 98 ? 5.475 5.601 -3.482 1.00 96.19 98 LEU A C 1
ATOM 790 O O . LEU A 1 98 ? 5.601 6.397 -2.552 1.00 96.19 98 LEU A O 1
ATOM 794 N N . GLU A 1 99 ? 4.451 5.661 -4.323 1.00 95.62 99 GLU A N 1
ATOM 795 C CA . GLU A 1 99 ? 3.315 6.560 -4.138 1.00 95.62 99 GLU A CA 1
ATOM 796 C C . GLU A 1 99 ? 2.027 5.743 -4.054 1.00 95.62 99 GLU A C 1
ATOM 798 O O . GLU A 1 99 ? 1.871 4.740 -4.744 1.00 95.62 99 GLU A O 1
ATOM 803 N N . TYR A 1 100 ? 1.097 6.145 -3.188 1.00 95.50 100 TYR A N 1
ATOM 804 C CA . TYR A 1 100 ? -0.127 5.387 -2.942 1.00 95.50 100 TYR A CA 1
ATOM 805 C C . TYR A 1 100 ? -1.361 6.206 -3.300 1.00 95.50 100 TYR A C 1
ATOM 807 O O . TYR A 1 100 ? -1.521 7.346 -2.863 1.00 95.50 100 TYR A O 1
ATOM 815 N N . GLU A 1 101 ? -2.284 5.586 -4.025 1.00 94.06 101 GLU A N 1
ATOM 816 C CA . GLU A 1 101 ? -3.573 6.155 -4.390 1.00 94.06 101 GLU A CA 1
ATOM 817 C C . GLU A 1 101 ? -4.719 5.295 -3.847 1.00 94.06 101 GLU A C 1
ATOM 819 O O . GLU A 1 101 ? -4.757 4.073 -4.007 1.00 94.06 101 GLU A O 1
ATOM 824 N N . GLY A 1 102 ? -5.703 5.957 -3.234 1.00 88.19 102 GLY A N 1
ATOM 825 C CA . GLY A 1 102 ? -6.941 5.305 -2.807 1.00 88.19 102 GL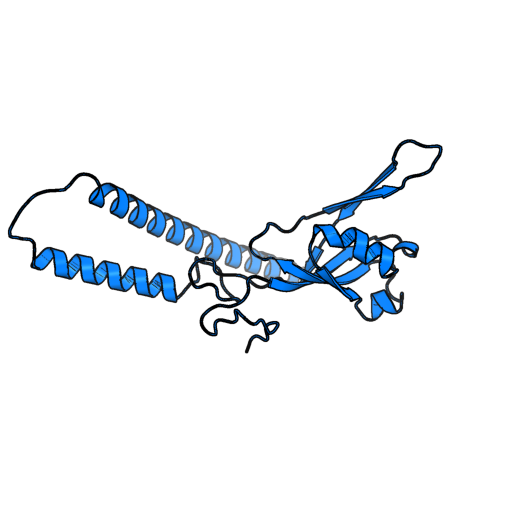Y A CA 1
ATOM 826 C C . GLY A 1 102 ? -6.831 4.448 -1.543 1.00 88.19 102 GLY A C 1
ATOM 827 O O . GLY A 1 102 ? -7.648 3.549 -1.378 1.00 88.19 102 GLY A O 1
ATOM 828 N N . ILE A 1 103 ? -5.875 4.719 -0.643 1.00 91.00 103 ILE A N 1
ATOM 829 C CA . ILE A 1 103 ? -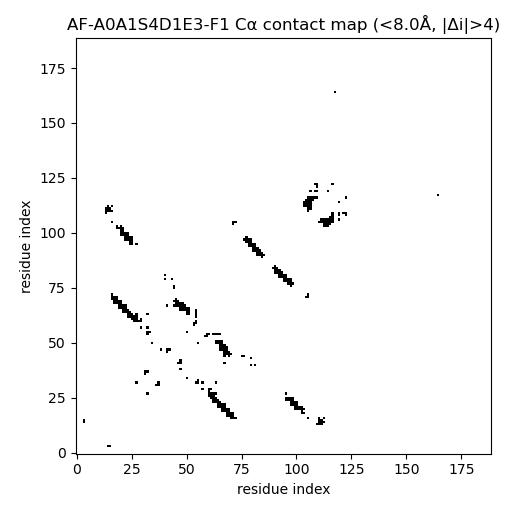5.798 4.033 0.658 1.00 91.00 103 ILE A CA 1
ATOM 830 C C . ILE A 1 103 ? -7.061 4.348 1.482 1.00 91.00 103 ILE A C 1
ATOM 832 O O . ILE A 1 103 ? -7.280 5.513 1.841 1.00 91.00 103 ILE A O 1
ATOM 836 N N . PRO A 1 104 ? -7.891 3.351 1.837 1.00 90.50 104 PRO A N 1
ATOM 837 C CA . PRO A 1 104 ? -9.013 3.576 2.735 1.00 90.50 104 PRO A CA 1
ATOM 838 C C . PRO A 1 104 ? -8.529 3.738 4.180 1.00 90.50 104 PRO A C 1
ATOM 840 O O . PRO A 1 104 ? -7.574 3.106 4.628 1.00 90.50 104 PRO A O 1
ATOM 843 N N . LYS A 1 105 ? -9.236 4.565 4.951 1.00 90.06 105 LYS A N 1
ATOM 844 C CA . LYS A 1 105 ? -9.032 4.659 6.402 1.00 90.06 105 LYS A CA 1
ATOM 845 C C . LYS A 1 105 ? -9.556 3.393 7.087 1.00 90.06 105 LYS A C 1
ATOM 847 O O . LYS A 1 105 ? -10.588 2.866 6.674 1.00 90.06 105 LYS A O 1
ATOM 852 N N . TYR A 1 106 ? -8.903 2.954 8.160 1.00 90.75 106 TYR A N 1
ATOM 853 C CA . TYR A 1 106 ? -9.348 1.816 8.967 1.00 90.75 106 TYR A CA 1
ATOM 854 C C . TYR A 1 106 ? -9.457 2.193 10.445 1.00 90.75 106 TYR A C 1
ATOM 856 O O . TYR A 1 106 ? -8.516 2.712 11.055 1.00 90.75 106 TYR A O 1
ATOM 864 N N . CYS A 1 107 ? -10.607 1.899 11.049 1.00 90.44 107 CYS A N 1
ATOM 865 C CA . CYS A 1 107 ? -10.852 2.198 12.448 1.00 90.44 107 CYS A CA 1
ATOM 866 C C . CYS A 1 107 ? -10.473 1.011 13.336 1.00 90.44 107 CYS A C 1
ATOM 868 O O . CYS A 1 107 ? -11.171 0.004 13.377 1.00 90.44 107 CYS A O 1
ATOM 870 N N . LYS A 1 108 ? -9.418 1.161 14.145 1.00 88.00 108 LYS A N 1
ATOM 871 C CA . LYS A 1 108 ? -8.981 0.122 15.098 1.00 88.00 108 LYS A CA 1
ATOM 872 C C . LYS A 1 108 ? -9.984 -0.153 16.232 1.00 88.00 108 LYS A C 1
ATOM 874 O O . LYS A 1 108 ? -9.882 -1.189 16.875 1.00 88.00 108 LYS A O 1
ATOM 879 N N . HIS A 1 109 ? -10.936 0.754 16.480 1.00 88.31 109 HIS A N 1
ATOM 880 C CA . HIS A 1 109 ? -11.939 0.599 17.541 1.00 88.31 109 HIS A CA 1
ATOM 881 C C . HIS A 1 109 ? -13.149 -0.230 17.094 1.00 88.31 109 HIS A C 1
ATOM 883 O O . HIS A 1 109 ? -13.478 -1.217 17.737 1.00 88.31 109 HIS A O 1
ATOM 889 N N . CYS A 1 110 ? -13.826 0.170 16.011 1.00 88.06 110 CYS A N 1
ATOM 890 C CA . CYS A 1 110 ? -15.008 -0.544 15.510 1.00 88.06 110 CYS A CA 1
ATOM 891 C C . CYS A 1 110 ? -14.690 -1.544 14.392 1.00 88.06 110 CYS A C 1
ATOM 893 O O . CYS A 1 110 ? -15.606 -2.185 13.898 1.00 88.06 110 CYS A O 1
ATOM 895 N N . ARG A 1 111 ? -13.417 -1.653 13.982 1.00 88.75 111 ARG A N 1
ATOM 896 C CA . ARG A 1 111 ? -12.941 -2.566 12.931 1.00 88.75 111 ARG A CA 1
ATOM 897 C C . ARG A 1 111 ? -13.685 -2.391 11.607 1.00 88.75 111 ARG A C 1
ATOM 899 O O . ARG A 1 111 ? -13.954 -3.358 10.914 1.00 88.75 111 ARG A O 1
ATOM 906 N N . LYS A 1 112 ? -14.036 -1.150 11.263 1.00 88.31 112 LYS A N 1
ATOM 907 C CA . LYS A 1 112 ? -14.703 -0.792 10.004 1.00 88.31 112 LYS A CA 1
ATOM 908 C C . LYS A 1 112 ? -13.815 0.081 9.126 1.00 88.31 112 LYS A C 1
ATOM 910 O O . LYS A 1 112 ? -13.017 0.879 9.632 1.00 88.31 112 LYS A O 1
ATOM 915 N N . LEU A 1 113 ? -13.988 -0.047 7.815 1.00 88.44 113 LEU A N 1
ATOM 916 C CA . LEU A 1 113 ? -13.307 0.767 6.811 1.00 88.44 113 LEU A CA 1
ATOM 917 C C . LEU A 1 113 ? -14.009 2.120 6.599 1.00 88.44 113 LEU A C 1
ATOM 919 O O . LEU A 1 113 ? -15.175 2.321 6.940 1.00 88.44 113 LEU A O 1
ATOM 923 N N . GLY A 1 114 ? -13.272 3.084 6.050 1.00 87.88 114 GLY A N 1
ATOM 924 C CA . GLY A 1 114 ? -13.766 4.403 5.646 1.00 87.88 114 GLY A CA 1
ATOM 925 C C . GLY A 1 114 ? -13.563 5.530 6.662 1.00 87.88 114 GLY A C 1
ATOM 926 O O . GLY A 1 114 ? -13.719 6.694 6.300 1.00 87.88 114 GLY A O 1
ATOM 927 N N . HIS A 1 115 ? -13.163 5.237 7.902 1.00 89.31 115 HIS A N 1
ATOM 928 C CA . HIS A 1 115 ? -12.912 6.264 8.917 1.00 89.31 115 HIS A CA 1
ATOM 929 C C . HIS A 1 115 ? -11.807 5.861 9.898 1.00 89.31 115 HIS A C 1
ATOM 931 O O . HIS A 1 115 ? -11.467 4.688 10.029 1.00 89.31 115 HIS A O 1
ATOM 937 N N . ASN A 1 116 ? -11.236 6.846 10.590 1.00 89.00 116 ASN A N 1
ATOM 938 C CA . ASN A 1 116 ? -10.251 6.612 11.649 1.00 89.00 116 ASN A CA 1
ATOM 939 C C . ASN A 1 116 ? -10.928 6.563 13.025 1.00 89.00 116 ASN A C 1
ATOM 941 O O . ASN A 1 116 ? -12.063 7.002 13.186 1.00 89.00 116 ASN A O 1
ATOM 945 N N . VAL A 1 117 ? -10.199 6.129 14.057 1.00 87.19 117 VAL A N 1
ATOM 946 C CA . VAL A 1 117 ? -10.701 6.070 15.449 1.00 87.19 117 VAL A CA 1
ATOM 947 C C . VAL A 1 117 ? -11.279 7.413 15.930 1.00 87.19 117 VAL A C 1
ATOM 949 O O . VAL A 1 117 ? -12.258 7.436 16.665 1.00 87.19 117 VAL A O 1
ATOM 952 N N . ILE A 1 118 ? -10.724 8.533 15.458 1.00 85.06 118 ILE A N 1
ATOM 953 C CA . ILE A 1 118 ? -11.151 9.902 15.805 1.00 85.06 118 ILE A CA 1
ATOM 954 C C . ILE A 1 118 ? -12.548 10.245 15.256 1.00 85.06 118 ILE A C 1
ATOM 956 O O . ILE A 1 118 ? -13.263 11.060 15.838 1.00 85.06 118 ILE A O 1
ATOM 960 N N . GLU A 1 119 ? -12.917 9.636 14.130 1.00 85.00 119 GLU A N 1
ATOM 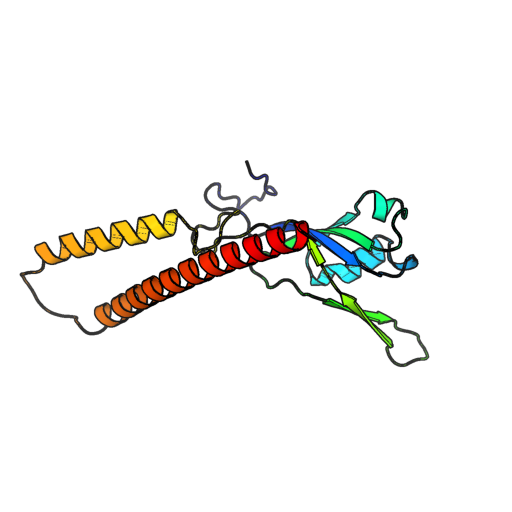961 C CA . GLU A 1 119 ? -14.172 9.839 13.392 1.00 85.00 119 GLU A CA 1
ATOM 962 C C . GLU A 1 119 ? -15.172 8.695 13.679 1.00 85.00 119 GLU A C 1
ATOM 964 O O . GLU A 1 119 ? -16.163 8.514 12.972 1.00 85.00 119 GLU A O 1
ATOM 969 N N . CYS A 1 120 ? -14.893 7.869 14.694 1.00 90.12 120 CYS A N 1
ATOM 970 C CA . CYS A 1 120 ? -15.655 6.665 14.991 1.00 90.12 120 CYS A CA 1
ATOM 971 C C . CYS A 1 120 ? -16.939 6.978 15.762 1.00 90.12 120 CYS A C 1
ATOM 973 O O . CYS A 1 120 ? -16.917 7.171 16.977 1.00 90.12 120 CYS A O 1
ATOM 975 N N . ARG A 1 121 ? -18.084 6.913 15.074 1.00 87.25 121 ARG A N 1
ATOM 976 C CA . ARG A 1 121 ? -19.414 7.108 15.683 1.00 87.25 121 ARG A CA 1
ATOM 977 C C . ARG A 1 121 ? -19.708 6.136 16.830 1.00 87.25 121 ARG A C 1
ATOM 979 O O . ARG A 1 121 ? -20.357 6.508 17.800 1.00 87.25 121 ARG A O 1
ATOM 986 N N . ALA A 1 122 ? -19.237 4.891 16.737 1.00 85.06 122 ALA A N 1
ATOM 987 C CA . ALA A 1 122 ? -19.438 3.897 17.795 1.00 85.06 122 ALA A CA 1
ATOM 988 C C . ALA A 1 122 ? -18.668 4.259 19.075 1.00 85.06 122 ALA A C 1
ATOM 990 O O . ALA A 1 122 ? -19.167 4.052 20.179 1.00 85.06 122 ALA A O 1
ATOM 991 N N . LEU A 1 123 ? -17.465 4.824 18.926 1.00 86.81 123 LEU A N 1
ATOM 992 C CA . LEU A 1 123 ? -16.687 5.328 20.054 1.00 86.81 123 LEU A CA 1
ATOM 993 C C . LEU A 1 123 ? -17.341 6.580 20.652 1.00 86.81 123 LEU A C 1
ATOM 995 O O . LEU A 1 123 ? -17.425 6.689 21.870 1.00 86.81 123 LEU A O 1
ATOM 999 N N . GLU A 1 124 ? -17.844 7.488 19.811 1.00 83.56 124 GLU A N 1
ATOM 1000 C CA . GLU A 1 124 ? -18.569 8.683 20.265 1.00 83.56 124 GLU A CA 1
ATOM 1001 C C . GLU A 1 124 ? -19.813 8.318 21.089 1.00 83.56 124 GLU A C 1
ATOM 1003 O O . GLU A 1 124 ? -20.007 8.878 22.166 1.00 83.56 124 GLU A O 1
ATOM 1008 N N . LYS A 1 125 ? -20.594 7.317 20.654 1.00 84.50 125 LYS A N 1
ATOM 1009 C CA . LYS A 1 125 ? -21.745 6.807 21.418 1.00 84.50 125 LYS A CA 1
ATOM 1010 C C . LYS A 1 125 ? -21.339 6.189 22.757 1.00 84.50 125 LYS A C 1
ATOM 1012 O O . LYS A 1 125 ? -21.916 6.558 23.768 1.00 84.50 125 LYS A O 1
ATOM 1017 N N . LYS A 1 126 ? -20.317 5.319 22.790 1.00 82.31 126 LYS A N 1
ATOM 1018 C CA . LYS A 1 126 ? -19.808 4.739 24.054 1.00 82.31 126 LYS A CA 1
ATOM 1019 C C . LYS A 1 126 ? -19.331 5.807 25.038 1.00 82.31 126 LYS A C 1
ATOM 1021 O O . LYS A 1 126 ? -19.482 5.675 26.245 1.00 82.31 126 LYS A O 1
ATOM 1026 N N . ILE A 1 127 ? -18.709 6.864 24.523 1.00 80.50 127 ILE A N 1
ATOM 1027 C CA . ILE A 1 127 ? -18.252 7.994 25.332 1.00 80.50 127 ILE A CA 1
ATOM 1028 C C . ILE A 1 127 ? -19.434 8.742 25.961 1.00 80.50 127 ILE A C 1
ATOM 1030 O O . ILE A 1 127 ? -19.315 9.140 27.120 1.00 80.50 127 ILE A O 1
ATOM 1034 N N . ALA A 1 128 ? -20.529 8.914 25.215 1.00 78.38 128 ALA A N 1
ATOM 1035 C CA . ALA A 1 128 ? -21.751 9.556 25.688 1.00 78.38 128 ALA A CA 1
ATOM 1036 C C . ALA A 1 128 ? -22.484 8.700 26.732 1.00 78.38 128 ALA A C 1
ATOM 1038 O O . ALA A 1 128 ? -22.731 9.188 27.829 1.00 78.38 128 ALA A O 1
ATOM 1039 N N . THR A 1 129 ? -22.702 7.407 26.465 1.00 74.19 129 THR A N 1
ATOM 1040 C CA . THR A 1 129 ? -23.371 6.500 27.417 1.00 74.19 129 THR A CA 1
ATOM 1041 C C . THR A 1 129 ? -22.589 6.367 28.721 1.00 74.19 129 THR A C 1
ATOM 1043 O O . THR A 1 129 ? -23.161 6.431 29.800 1.00 74.19 129 THR A O 1
ATOM 1046 N N . ASN A 1 130 ? -21.256 6.282 28.652 1.00 73.06 130 ASN A N 1
ATOM 1047 C CA . ASN A 1 130 ? -20.427 6.245 29.857 1.00 73.06 130 ASN A CA 1
ATOM 1048 C C . ASN A 1 130 ? -20.458 7.570 30.637 1.00 73.06 130 ASN A C 1
ATOM 1050 O O . ASN A 1 130 ? -20.201 7.564 31.834 1.00 73.06 130 ASN A O 1
ATOM 1054 N N . ALA A 1 131 ? -20.708 8.711 29.985 1.00 67.88 131 ALA A N 1
ATOM 1055 C CA . ALA A 1 131 ? -20.861 9.986 30.686 1.00 67.88 131 ALA A CA 1
ATOM 1056 C C . ALA A 1 131 ? -22.211 10.064 31.419 1.00 67.88 131 ALA A C 1
ATOM 1058 O O . ALA A 1 131 ? -22.260 10.574 32.535 1.00 67.88 131 ALA A O 1
ATOM 1059 N N . GLU A 1 132 ? -23.266 9.509 30.824 1.00 60.75 132 GLU A N 1
ATOM 1060 C CA . GLU A 1 132 ? -24.606 9.412 31.417 1.00 60.75 132 GLU A CA 1
ATOM 1061 C C . GLU A 1 132 ? -24.634 8.404 32.583 1.00 60.75 132 GLU A C 1
ATOM 1063 O O . GLU A 1 132 ? -25.089 8.738 33.673 1.00 60.75 132 GLU A O 1
ATOM 1068 N N . GLU A 1 133 ? -24.013 7.226 32.443 1.00 58.12 133 GLU A N 1
ATOM 1069 C CA . GLU A 1 133 ? -23.900 6.245 33.538 1.00 58.12 133 GLU A CA 1
ATOM 1070 C C . GLU A 1 133 ? -23.084 6.759 34.739 1.00 58.12 133 GLU A C 1
ATOM 1072 O O . GLU A 1 133 ? -23.313 6.347 35.878 1.00 58.12 133 GLU A O 1
ATOM 1077 N N . VAL A 1 134 ? -22.118 7.657 34.512 1.00 56.94 134 VAL A N 1
ATOM 1078 C CA . VAL A 1 134 ? -21.359 8.319 35.589 1.00 56.94 134 VAL A CA 1
ATOM 1079 C C . VAL A 1 134 ? -22.212 9.379 36.303 1.00 56.94 134 VAL A C 1
ATOM 1081 O O . VAL A 1 134 ? -21.990 9.631 37.487 1.00 56.94 134 VAL A O 1
ATOM 1084 N N . GLN A 1 135 ? -23.211 9.959 35.630 1.00 54.12 135 GLN A N 1
ATOM 1085 C CA . GLN A 1 135 ? -24.173 10.887 36.235 1.00 54.12 135 GLN A CA 1
ATOM 1086 C C . GLN A 1 135 ? -25.297 10.179 37.003 1.00 54.12 135 GLN A C 1
ATOM 1088 O O . GLN A 1 135 ? -25.769 10.724 37.997 1.00 54.12 135 GLN A O 1
ATOM 1093 N N . ASP A 1 136 ? -25.690 8.966 36.612 1.00 49.16 136 ASP A N 1
ATOM 1094 C CA . ASP A 1 136 ? -26.675 8.186 37.376 1.00 49.16 136 ASP A CA 1
ATOM 1095 C C . ASP A 1 136 ? -26.042 7.458 38.571 1.00 49.16 136 ASP A C 1
ATOM 1097 O O . ASP A 1 136 ? -26.598 7.458 39.671 1.00 49.16 136 ASP A O 1
ATOM 1101 N N . LYS A 1 137 ? -24.807 6.952 38.442 1.00 47.16 137 LYS A N 1
ATOM 1102 C CA . LYS A 1 137 ? -24.087 6.346 39.580 1.00 47.16 137 LYS A CA 1
ATOM 1103 C C . LYS A 1 137 ? -23.654 7.357 40.644 1.00 47.16 137 LYS A C 1
ATOM 1105 O O . LYS A 1 137 ? -23.412 6.953 41.779 1.00 47.16 137 LYS A O 1
ATOM 1110 N N . SER A 1 138 ? -23.577 8.653 40.331 1.00 46.81 138 SER A N 1
ATOM 1111 C CA . SER A 1 138 ? -23.349 9.696 41.344 1.00 46.81 138 SER A CA 1
ATOM 1112 C C . SER A 1 138 ? -24.601 10.019 42.172 1.00 46.81 138 SER A C 1
ATOM 1114 O O . SER A 1 138 ? -24.466 10.590 43.253 1.00 46.81 138 SER A O 1
ATOM 1116 N N . LYS A 1 139 ? -25.797 9.594 41.733 1.00 42.25 139 LYS A N 1
ATOM 1117 C CA . LYS A 1 139 ? -27.044 9.708 42.509 1.00 42.25 139 LYS A CA 1
ATOM 1118 C C . LYS A 1 139 ? -27.315 8.496 43.408 1.00 42.25 139 LYS A C 1
ATOM 1120 O O . LYS A 1 139 ? -27.912 8.667 44.463 1.00 42.25 139 LYS A O 1
ATOM 1125 N N . GLU A 1 140 ? -26.829 7.302 43.058 1.00 38.62 140 GLU A N 1
ATOM 1126 C CA . GLU A 1 140 ? -27.031 6.085 43.871 1.00 38.62 140 GLU A CA 1
ATOM 1127 C C . GLU A 1 140 ? -25.918 5.791 44.900 1.00 38.62 140 GLU A C 1
ATOM 1129 O O . GLU A 1 140 ? -26.134 5.026 45.837 1.00 38.62 140 GLU A O 1
ATOM 1134 N N . HIS A 1 141 ? -24.735 6.408 44.798 1.00 40.38 141 HIS A N 1
ATOM 1135 C CA . HIS A 1 141 ? -23.600 6.143 45.702 1.00 40.38 141 HIS A CA 1
ATOM 1136 C C . HIS A 1 141 ? -23.385 7.210 46.795 1.00 40.38 141 HIS A C 1
ATOM 1138 O O . HIS A 1 141 ? -22.251 7.533 47.141 1.00 40.38 141 HIS A O 1
ATOM 1144 N N . GLN A 1 142 ? -24.463 7.723 47.406 1.00 40.97 142 GLN A N 1
ATOM 1145 C CA . GLN A 1 142 ? -24.370 8.362 48.733 1.00 40.97 142 GLN A CA 1
ATOM 1146 C C . GLN A 1 142 ? -24.360 7.357 49.897 1.00 40.97 142 GLN A C 1
ATOM 1148 O O . GLN A 1 142 ? -24.257 7.766 51.050 1.00 40.97 142 GLN A O 1
ATOM 1153 N N . THR A 1 143 ? -24.375 6.042 49.650 1.00 42.50 143 THR A N 1
ATOM 1154 C CA . THR A 1 143 ? -24.141 5.068 50.726 1.00 42.50 143 THR A CA 1
ATOM 1155 C C . THR A 1 143 ? -23.127 3.982 50.351 1.00 42.50 143 THR A C 1
ATOM 1157 O O . THR A 1 143 ? -23.385 3.101 49.542 1.00 42.50 143 THR A O 1
ATOM 1160 N N . LYS A 1 144 ? -22.000 4.036 51.079 1.00 37.38 144 LYS A N 1
ATOM 1161 C CA . LYS A 1 144 ? -20.974 3.005 51.351 1.00 37.38 144 LYS A CA 1
ATOM 1162 C C . LYS A 1 144 ? -19.657 3.087 50.556 1.00 37.38 144 LYS A C 1
ATOM 1164 O O . LYS A 1 144 ? -19.532 2.760 49.385 1.00 37.38 144 LYS A O 1
ATOM 1169 N N . ASN A 1 145 ? -18.642 3.502 51.315 1.00 41.50 145 ASN A N 1
ATOM 1170 C CA . ASN A 1 145 ? -17.245 3.744 50.967 1.00 41.50 145 ASN A CA 1
ATOM 1171 C C . ASN A 1 145 ? -16.416 2.470 50.699 1.00 41.50 145 ASN A C 1
ATOM 1173 O O . ASN A 1 145 ? -16.536 1.509 51.455 1.00 41.50 145 ASN A O 1
ATOM 1177 N N . LYS A 1 146 ? -15.470 2.577 49.743 1.00 41.66 146 LYS A N 1
ATOM 1178 C CA . LYS A 1 146 ? -14.032 2.163 49.756 1.00 41.66 146 LYS A CA 1
ATOM 1179 C C . LYS A 1 146 ? -13.569 1.494 48.449 1.00 41.66 146 LYS A C 1
ATOM 1181 O O . LYS A 1 146 ? -13.773 0.303 48.262 1.00 41.66 146 LYS A O 1
ATOM 1186 N N . ALA A 1 147 ? -12.869 2.265 47.602 1.00 41.16 147 ALA A N 1
ATOM 1187 C CA . ALA A 1 147 ? -11.712 1.870 46.765 1.00 41.16 147 ALA A CA 1
ATOM 1188 C C . ALA A 1 147 ? -11.344 3.024 45.797 1.00 41.16 147 ALA A C 1
ATOM 1190 O O . ALA A 1 147 ? -11.554 2.938 44.587 1.00 41.16 147 ALA A O 1
ATOM 1191 N N . THR A 1 148 ? -10.839 4.138 46.330 1.00 43.31 148 THR A N 1
ATOM 1192 C CA . THR A 1 148 ? -10.697 5.425 45.616 1.00 43.31 148 THR A CA 1
ATOM 1193 C C . THR A 1 148 ? -9.409 5.603 44.792 1.00 43.31 148 THR A C 1
ATOM 1195 O O . THR A 1 148 ? -9.351 6.500 43.969 1.00 43.31 148 THR A O 1
ATOM 1198 N N . GLY A 1 149 ? -8.397 4.730 44.878 1.00 41.53 149 GLY A N 1
ATOM 1199 C CA . GLY A 1 149 ? -7.088 5.017 44.250 1.00 41.53 149 GLY A CA 1
ATOM 1200 C C . GLY A 1 149 ? -6.925 4.731 42.742 1.00 41.53 149 GLY A C 1
ATOM 1201 O O . GLY A 1 149 ? -6.131 5.391 42.082 1.00 41.53 149 GLY A O 1
ATOM 1202 N N . LYS A 1 150 ? -7.628 3.743 42.161 1.00 40.00 150 LYS A N 1
ATOM 1203 C CA . LYS A 1 150 ? -7.383 3.294 40.760 1.00 40.00 150 LYS A CA 1
ATOM 1204 C C . LYS A 1 150 ? -8.401 3.796 39.728 1.00 40.00 150 LYS A C 1
ATOM 1206 O O . LYS A 1 150 ? -8.082 3.854 38.542 1.00 40.00 150 LYS A O 1
ATOM 1211 N N . LYS A 1 151 ? -9.621 4.144 40.151 1.00 44.81 151 LYS A N 1
ATOM 1212 C CA . LYS A 1 151 ? -10.696 4.601 39.247 1.00 44.81 151 LYS A CA 1
ATOM 1213 C C . LYS A 1 151 ? -10.516 6.063 38.823 1.00 44.81 151 LYS A C 1
ATOM 1215 O O . LYS A 1 151 ? -10.798 6.395 37.674 1.00 44.81 151 LYS A O 1
ATOM 1220 N N . GLU A 1 152 ? -9.977 6.902 39.707 1.00 47.84 152 GLU A N 1
ATOM 1221 C CA . GLU A 1 152 ? -9.710 8.319 39.427 1.00 47.84 152 GLU A CA 1
ATOM 1222 C C . GLU A 1 152 ? -8.594 8.509 38.387 1.00 47.84 152 GLU A C 1
ATOM 1224 O O . GLU A 1 152 ? -8.756 9.304 37.463 1.00 47.84 152 GLU A O 1
ATOM 1229 N N . ASP A 1 153 ? -7.509 7.723 38.444 1.00 49.25 153 ASP A N 1
ATOM 1230 C CA . ASP A 1 153 ? -6.411 7.825 37.465 1.00 49.25 153 ASP A CA 1
ATOM 1231 C C . ASP A 1 153 ? -6.833 7.368 36.051 1.00 49.25 153 ASP A C 1
ATOM 1233 O O . ASP A 1 153 ? -6.408 7.934 35.039 1.00 49.25 153 ASP A O 1
ATOM 1237 N N . HIS A 1 154 ? -7.734 6.381 35.954 1.00 47.22 154 HIS A N 1
ATOM 1238 C CA . HIS A 1 154 ? -8.285 5.943 34.668 1.00 47.22 154 HIS A CA 1
ATOM 1239 C C . HIS A 1 154 ? -9.236 6.987 34.061 1.00 47.22 154 HIS A C 1
ATOM 1241 O O . HIS A 1 154 ? -9.124 7.295 32.872 1.00 47.22 154 HIS A O 1
ATOM 1247 N N . ASN A 1 155 ? -10.117 7.586 34.873 1.00 54.00 155 ASN A N 1
ATOM 1248 C CA . ASN A 1 155 ? -11.013 8.652 34.417 1.00 54.00 155 ASN A CA 1
ATOM 1249 C C . ASN A 1 155 ? -10.241 9.906 33.997 1.00 54.00 155 ASN A C 1
ATOM 1251 O O . ASN A 1 155 ? -10.485 10.431 32.910 1.00 54.00 155 ASN A O 1
ATOM 1255 N N . ASN A 1 156 ? -9.233 10.311 34.774 1.00 65.31 156 ASN A N 1
ATOM 1256 C CA . ASN A 1 156 ? -8.372 11.435 34.417 1.00 65.31 156 ASN A CA 1
ATOM 1257 C C . ASN A 1 156 ? -7.628 11.188 33.099 1.00 65.31 156 ASN A C 1
ATOM 1259 O O . ASN A 1 156 ? -7.536 12.093 32.268 1.00 65.31 156 ASN A O 1
ATOM 1263 N N . LYS A 1 157 ? -7.151 9.961 32.839 1.00 62.81 157 LYS A N 1
ATOM 1264 C CA . LYS A 1 157 ? -6.547 9.604 31.542 1.00 62.81 157 LYS A CA 1
ATOM 1265 C C . LYS A 1 157 ? -7.539 9.708 30.385 1.00 62.81 157 LYS A C 1
ATOM 1267 O O . LYS A 1 157 ? -7.170 10.238 29.337 1.00 62.81 157 LYS A O 1
ATOM 1272 N N . ILE A 1 158 ? -8.780 9.251 30.556 1.00 63.12 158 ILE A N 1
ATOM 1273 C CA . ILE A 1 158 ? -9.821 9.333 29.517 1.00 63.12 158 ILE A CA 1
ATOM 1274 C C . ILE A 1 158 ? -10.189 10.793 29.225 1.00 63.12 158 ILE A C 1
ATOM 1276 O O . ILE A 1 158 ? -10.280 11.182 28.059 1.00 63.12 158 ILE A O 1
ATOM 1280 N N . GLU A 1 159 ? -10.358 11.614 30.257 1.00 68.12 159 GLU A N 1
ATOM 1281 C CA . GLU A 1 159 ? -10.700 13.035 30.141 1.00 68.12 159 GLU A CA 1
ATOM 1282 C C . GLU A 1 159 ? -9.592 13.822 29.426 1.00 68.12 159 GLU A C 1
ATOM 1284 O O . GLU A 1 159 ? -9.842 14.564 28.468 1.00 68.12 159 GLU A O 1
ATOM 1289 N N . LYS A 1 160 ? -8.334 13.556 29.800 1.00 66.06 160 LYS A N 1
ATOM 1290 C CA . LYS A 1 160 ? -7.153 14.124 29.140 1.00 66.06 160 LYS A CA 1
ATOM 1291 C C . LYS A 1 160 ? -7.079 13.689 27.673 1.00 66.06 160 LYS A C 1
ATOM 1293 O O . LYS A 1 160 ? -6.818 14.519 26.802 1.00 66.06 160 LYS A O 1
ATOM 1298 N N . MET A 1 161 ? -7.396 12.425 27.372 1.00 62.28 161 MET A N 1
ATOM 1299 C CA . MET A 1 161 ? -7.448 11.904 26.000 1.00 62.28 161 MET A CA 1
ATOM 1300 C C . MET A 1 161 ? -8.553 12.578 25.168 1.00 62.28 161 MET A C 1
ATOM 1302 O O . MET A 1 161 ? -8.322 12.939 24.014 1.00 62.28 161 MET A O 1
ATOM 1306 N N . ARG A 1 162 ? -9.738 12.825 25.748 1.00 73.25 162 ARG A N 1
ATOM 1307 C CA . ARG A 1 162 ? -10.849 13.544 25.090 1.00 73.25 162 ARG A CA 1
ATOM 1308 C C . ARG A 1 162 ? -10.478 14.991 24.757 1.00 73.25 162 ARG A C 1
ATOM 1310 O O . ARG A 1 162 ? -10.778 15.460 23.656 1.00 73.25 162 ARG A O 1
ATOM 1317 N N . LEU A 1 163 ? -9.797 15.687 25.667 1.00 70.12 163 LEU A N 1
ATOM 1318 C CA . LEU A 1 163 ? -9.315 17.055 25.442 1.00 70.12 163 LEU A CA 1
ATOM 1319 C C . LEU A 1 163 ? -8.251 17.116 24.339 1.00 70.12 163 LEU A C 1
ATOM 1321 O O . LEU A 1 163 ? -8.310 17.994 23.474 1.00 70.12 163 LEU A O 1
ATOM 1325 N N . ILE A 1 164 ? -7.324 16.155 24.316 1.00 68.38 164 ILE A N 1
ATOM 1326 C CA . ILE A 1 164 ? -6.304 16.045 23.264 1.00 68.38 164 ILE A CA 1
ATOM 1327 C C . ILE A 1 164 ? -6.962 15.787 21.903 1.00 68.38 164 ILE A C 1
ATOM 1329 O O . ILE A 1 164 ? -6.661 16.481 20.932 1.00 68.38 164 ILE A O 1
ATOM 1333 N N . LEU A 1 165 ? -7.926 14.864 21.831 1.00 72.25 165 LEU A N 1
ATOM 1334 C CA . LEU A 1 165 ? -8.663 14.574 20.598 1.00 72.25 165 LEU A CA 1
ATOM 1335 C C . LEU A 1 165 ? -9.461 15.787 20.094 1.00 72.25 165 LEU A C 1
ATOM 1337 O O . LEU A 1 165 ? -9.463 16.051 18.890 1.00 72.25 165 LEU A O 1
ATOM 1341 N N . ARG A 1 166 ? -10.080 16.572 20.990 1.00 73.94 166 ARG A N 1
ATOM 1342 C CA . ARG A 1 166 ? -10.738 17.843 20.630 1.00 73.94 166 ARG A CA 1
ATOM 1343 C C . ARG A 1 166 ? -9.749 18.861 20.060 1.00 73.94 166 ARG A C 1
ATOM 1345 O O . ARG A 1 166 ? -10.044 19.465 19.029 1.00 73.94 166 ARG A O 1
ATOM 1352 N N . ARG A 1 167 ? -8.570 19.025 20.675 1.00 70.38 167 ARG A N 1
ATOM 1353 C CA . ARG A 1 167 ? -7.516 19.917 20.156 1.00 70.38 167 ARG A CA 1
ATOM 1354 C C . ARG A 1 167 ? -7.031 19.483 18.777 1.00 70.38 167 ARG A C 1
ATOM 1356 O O . ARG A 1 167 ? -6.965 20.319 17.882 1.00 70.38 167 ARG A O 1
ATOM 1363 N N . ILE A 1 168 ? -6.773 18.191 18.572 1.00 68.00 168 ILE A N 1
ATOM 1364 C CA . ILE A 1 168 ? -6.322 17.658 17.277 1.00 68.00 168 ILE A CA 1
ATOM 1365 C C . ILE A 1 168 ? -7.392 17.867 16.198 1.00 68.00 168 ILE A C 1
ATOM 1367 O O . ILE A 1 168 ? -7.073 18.317 15.099 1.00 68.00 168 ILE A O 1
ATOM 1371 N N . ARG A 1 169 ? -8.667 17.609 16.516 1.00 72.62 169 ARG A N 1
ATOM 1372 C CA . ARG A 1 169 ? -9.796 17.820 15.597 1.00 72.62 169 ARG A CA 1
ATOM 1373 C C . ARG A 1 169 ? -9.918 19.292 15.178 1.00 72.62 169 ARG A C 1
ATOM 1375 O O . ARG A 1 169 ? -10.132 19.578 14.000 1.00 72.62 169 ARG A O 1
ATOM 1382 N N . ASN A 1 170 ? -9.722 20.223 16.113 1.00 67.56 170 ASN A N 1
ATOM 1383 C CA . ASN A 1 170 ? -9.709 21.657 15.818 1.00 67.56 170 ASN A CA 1
ATOM 1384 C C . ASN A 1 170 ? -8.485 22.063 14.982 1.00 67.56 170 ASN A C 1
ATOM 1386 O O . ASN A 1 170 ? -8.642 22.777 13.993 1.00 67.56 170 ASN A O 1
ATOM 1390 N N . GLN A 1 171 ? -7.296 21.543 15.299 1.00 68.19 171 GLN A N 1
ATOM 1391 C CA . GLN A 1 171 ? -6.075 21.806 14.532 1.00 68.19 171 GLN A CA 1
ATOM 1392 C C . GLN A 1 171 ? -6.201 21.311 13.083 1.00 68.19 171 GLN A C 1
ATOM 1394 O O . GLN A 1 171 ? -5.828 22.010 12.142 1.00 68.19 171 GLN A O 1
ATOM 1399 N N . GLN A 1 172 ? -6.775 20.120 12.887 1.00 69.50 172 GLN A N 1
ATOM 1400 C CA . GLN A 1 172 ? -7.023 19.562 11.559 1.00 69.50 172 GLN A CA 1
ATOM 1401 C C . GLN A 1 172 ? -8.006 20.420 10.763 1.00 69.50 172 GLN A C 1
ATOM 1403 O O . GLN A 1 172 ? -7.721 20.703 9.602 1.00 69.50 172 GLN A O 1
ATOM 1408 N N . ARG A 1 173 ? -9.088 20.910 11.391 1.00 72.94 173 ARG A N 1
ATOM 1409 C CA . ARG A 1 173 ? -10.041 21.851 10.775 1.00 72.94 173 ARG A CA 1
ATOM 1410 C C . ARG A 1 173 ? -9.355 23.121 10.273 1.00 72.94 173 ARG A C 1
ATOM 1412 O O . ARG A 1 173 ? -9.541 23.493 9.112 1.00 72.94 173 ARG A O 1
ATOM 1419 N N . VAL A 1 174 ? -8.524 23.742 11.109 1.00 72.56 174 VAL A N 1
ATOM 1420 C CA . VAL A 1 174 ? -7.760 24.947 10.746 1.00 72.56 174 VAL A CA 1
ATOM 1421 C C . VAL A 1 174 ? -6.7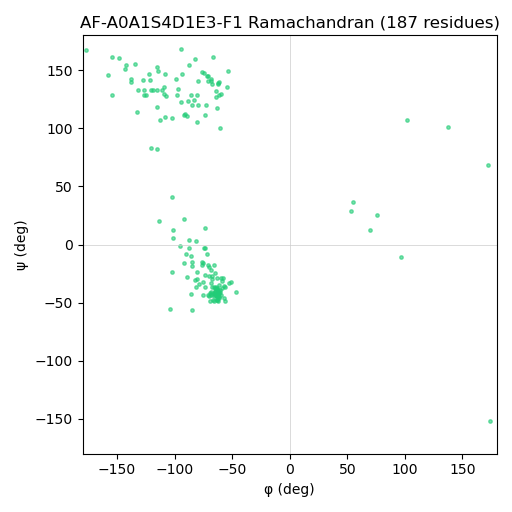99 24.656 9.589 1.00 72.56 174 VAL A C 1
ATOM 1423 O O . VAL A 1 174 ? -6.771 25.397 8.607 1.00 72.56 174 VAL A O 1
ATOM 1426 N N . ASN A 1 175 ? -6.090 23.527 9.632 1.00 68.50 175 ASN A N 1
ATOM 1427 C CA . ASN A 1 175 ? -5.163 23.126 8.573 1.00 68.50 175 ASN A CA 1
ATOM 1428 C C . ASN A 1 175 ? -5.871 22.839 7.238 1.00 68.50 175 ASN A C 1
ATOM 1430 O O . ASN A 1 175 ? -5.348 23.190 6.177 1.00 68.50 175 ASN A O 1
ATOM 1434 N N . THR A 1 176 ? -7.067 22.242 7.255 1.00 73.44 176 THR A N 1
ATOM 1435 C CA . THR A 1 176 ? -7.876 22.056 6.038 1.00 73.44 176 THR A CA 1
ATOM 1436 C C . THR A 1 176 ? -8.336 23.378 5.439 1.00 73.44 176 THR A C 1
ATOM 1438 O O . THR A 1 176 ? -8.228 23.548 4.224 1.00 73.44 176 THR A O 1
ATOM 1441 N N . LEU A 1 177 ? -8.780 24.329 6.267 1.00 73.88 177 LEU A N 1
ATOM 1442 C CA . LEU A 1 177 ? -9.191 25.658 5.808 1.00 73.88 177 LEU A CA 1
ATOM 1443 C C . LEU A 1 177 ? -8.008 26.431 5.216 1.00 73.88 177 LEU A C 1
ATOM 1445 O O . LEU A 1 177 ? -8.123 27.015 4.140 1.00 73.88 177 LEU A O 1
ATOM 1449 N N . TYR A 1 178 ? -6.841 26.364 5.858 1.00 67.56 178 TYR A N 1
ATOM 1450 C CA . TYR A 1 178 ? -5.617 26.979 5.351 1.00 67.56 178 TYR A CA 1
ATOM 1451 C C . TYR A 1 178 ? -5.194 26.391 3.995 1.00 67.56 178 TYR A C 1
ATOM 1453 O O . TYR A 1 178 ? -4.936 27.132 3.045 1.00 67.56 178 TYR A O 1
ATOM 1461 N N . ARG A 1 179 ? -5.213 25.057 3.846 1.00 73.00 179 ARG A N 1
ATOM 1462 C CA . ARG A 1 179 ? -4.925 24.390 2.562 1.00 73.00 179 ARG A CA 1
ATOM 1463 C C . ARG A 1 179 ? -5.942 24.742 1.473 1.00 73.00 179 ARG A C 1
ATOM 1465 O O . ARG A 1 179 ? -5.547 24.909 0.321 1.00 73.00 179 ARG A O 1
ATOM 1472 N N . GLN A 1 180 ? -7.228 24.865 1.806 1.00 74.12 180 GLN A N 1
ATOM 1473 C CA . GLN A 1 180 ? -8.251 25.333 0.863 1.00 74.12 180 GLN A CA 1
ATOM 1474 C C . GLN A 1 180 ? -7.980 26.778 0.424 1.00 74.12 180 GLN A C 1
ATOM 1476 O O . GLN A 1 180 ? -8.009 27.063 -0.772 1.00 74.12 180 GLN A O 1
ATOM 1481 N N . LYS A 1 181 ? -7.614 27.662 1.358 1.00 76.81 181 LYS A N 1
ATOM 1482 C CA . LYS A 1 181 ? -7.270 29.062 1.070 1.00 76.81 181 LYS A CA 1
ATOM 1483 C C . LYS A 1 181 ? -6.045 29.176 0.153 1.00 76.81 181 LYS A C 1
ATOM 1485 O O . LYS A 1 181 ? -6.079 29.925 -0.819 1.00 76.81 181 LYS A O 1
ATOM 1490 N N . LEU A 1 182 ? -5.007 28.367 0.384 1.00 71.12 182 LEU A N 1
ATOM 1491 C CA . LEU A 1 182 ? -3.828 28.293 -0.490 1.00 71.12 182 LEU A CA 1
ATOM 1492 C C . LEU A 1 182 ? -4.156 27.775 -1.899 1.00 71.12 182 LEU A C 1
ATOM 1494 O O . LEU A 1 182 ? -3.613 28.283 -2.879 1.00 71.12 182 LEU A O 1
ATOM 1498 N N . LYS A 1 183 ? -5.059 26.793 -2.024 1.00 76.00 183 LYS A N 1
ATOM 1499 C CA . LYS A 1 183 ? -5.527 26.301 -3.333 1.00 76.00 183 LYS A CA 1
ATOM 1500 C C . LYS A 1 183 ? -6.316 27.363 -4.106 1.00 76.00 183 LYS A C 1
ATOM 1502 O O . LYS A 1 183 ? -6.179 27.436 -5.321 1.00 76.00 183 LYS A O 1
ATOM 1507 N N . ILE A 1 184 ? -7.107 28.189 -3.416 1.00 74.31 184 ILE A N 1
ATOM 1508 C CA . ILE A 1 184 ? -7.840 29.309 -4.027 1.00 74.31 184 ILE A CA 1
ATOM 1509 C C . ILE A 1 184 ? -6.868 30.402 -4.494 1.00 74.31 184 ILE A C 1
ATOM 1511 O O . ILE A 1 184 ? -6.997 30.891 -5.611 1.00 74.31 184 ILE A O 1
ATOM 1515 N N . LEU A 1 185 ? -5.862 30.745 -3.682 1.00 66.75 185 LEU A N 1
ATOM 1516 C CA . LEU A 1 185 ? -4.850 31.749 -4.037 1.00 66.75 185 LEU A CA 1
ATOM 1517 C C . LEU A 1 185 ? -3.989 31.328 -5.237 1.00 66.75 185 LEU A C 1
ATOM 1519 O O . LEU A 1 185 ? -3.682 32.158 -6.083 1.00 66.75 185 LEU A O 1
ATOM 1523 N N . ARG A 1 186 ? -3.653 30.037 -5.358 1.00 64.81 186 ARG A N 1
ATOM 1524 C CA . ARG A 1 186 ? -2.914 29.497 -6.515 1.00 64.81 186 ARG A CA 1
ATOM 1525 C C . ARG A 1 186 ? -3.724 29.430 -7.815 1.00 64.81 186 ARG A C 1
ATOM 1527 O O . ARG A 1 18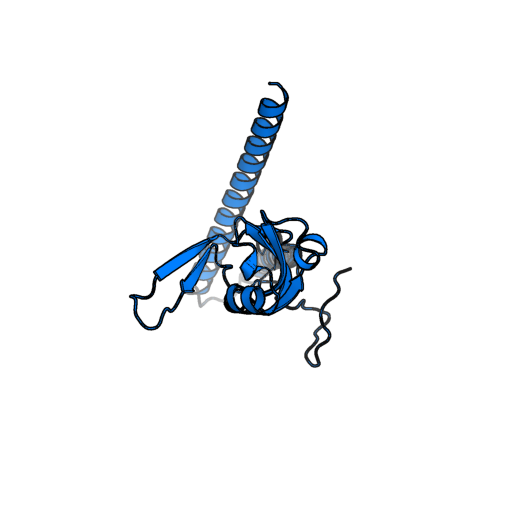6 ? -3.113 29.293 -8.859 1.00 64.81 186 ARG A O 1
ATOM 1534 N N . ARG A 1 187 ? -5.061 29.507 -7.763 1.00 62.06 187 ARG A N 1
ATOM 1535 C CA . ARG A 1 187 ? -5.946 29.554 -8.948 1.00 62.06 187 ARG A CA 1
ATOM 1536 C C . ARG A 1 187 ? -6.240 30.976 -9.445 1.00 62.06 187 ARG A C 1
ATOM 1538 O O . ARG A 1 187 ? -6.891 31.121 -10.470 1.00 62.06 187 ARG A O 1
ATOM 1545 N N . LYS A 1 188 ? -5.833 32.007 -8.694 1.00 57.72 188 LYS A N 1
ATOM 1546 C CA . LYS A 1 188 ? -5.997 33.431 -9.046 1.00 57.72 188 LYS A CA 1
ATOM 1547 C C . LYS A 1 188 ? -4.710 34.077 -9.600 1.00 57.72 188 LYS A C 1
ATOM 1549 O O . LYS A 1 188 ? -4.692 35.288 -9.790 1.00 57.72 188 LYS A O 1
ATOM 1554 N N . ARG A 1 189 ? -3.654 33.288 -9.810 1.00 49.78 189 ARG A N 1
ATOM 1555 C CA . ARG A 1 189 ? -2.484 33.615 -10.640 1.00 49.78 189 ARG A CA 1
ATOM 1556 C C . ARG A 1 189 ? -2.583 32.804 -11.918 1.00 49.78 189 ARG A C 1
ATOM 1558 O O . ARG A 1 189 ? -2.111 33.323 -12.942 1.00 49.78 189 ARG A O 1
#

Nearest PDB structures (foldseek):
  2n82-assembly1_B  TM=6.385E-01  e=2.934E-01  Homo sapiens
  1a7g-assembly1_E-2  TM=3.412E-01  e=6.845E+00  human papillomavirus 31

Mean predicted aligned error: 14.61 Å

Secondary structure (DSSP, 8-state):
-------TT--TT---SEEEEEEEEET--GGGGSHHHHHHHHTTTSEEEEE-HHHHTT--TTEEEEEEEEETTSPPPSEEEEEE--TTS--EEEEEE-EEE-PPPB-TTT--BSS-GGG-HHHHHHHHHHHHHHHHHHHHTTS-----TTHHHHHHHHHHHHHHHHHHHHHHHHHHHHHHHHHHHHT--

Radius of gyration: 24.59 Å; Cα contacts (8 Å, |Δi|>4): 214; chains: 1; bounding box: 59×52×74 Å

Foldseek 3Di:
DDDADDDPPDDPQAGAQKDWWKKKFFQDALVCLDPVNVQVQCVVFAGWDDWDPCSVVSVDRRMTITIGTGRNVDDGDQWGWDWDDDPPDDTDTDITGMDIDDDWEADPPSNDTRDYVLPDPVVVVVVVVVVVVVVVVVVVPPDDDDDPDPPVVVVVVVVVVVVVSVVVVVVVVVVVVVVVVVVVVVVVD

Organism: Nicotiana tabacum (NCBI:txid4097)

Sequence (189 aa):
MWLQKWSPNFKPEEDLPVAPTWVLLPGLPFHMHTWNYVKQILSSVGTPLVLDAASYGRTRPSMSKIRVEVNLLKPLPESVFISQEYDDSPPDGYTQKLEYEGIPKYCKHCRKLGHNVIECRALEKKIATNAEEVQDKSKEHQTKNKATGKKEDHNNKIEKMRLILRRIRNQQRVNTLYRQKLKILRRKR

InterPro domains:
  IPR040256 Uncharacterized protein At4g02000-like [PTHR31286] (1-156)

pLDDT: mean 79.19, std 16.28, range [37.38, 96.62]